Protein AF-A0A382IFV1-F1 (afdb_monomer)

Nearest PDB structures (foldseek):
  6pl5-assembly1_A  TM=8.300E-01  e=3.801E-07  Thermus thermophilus HB8
  6pl6-assembly1_A  TM=8.300E-01  e=4.631E-07  Thermus thermophilus HB8
  6bas-assembly1_A  TM=8.667E-01  e=4.428E-04  Thermus thermophilus HB8
  6bar-assembly1_A  TM=6.506E-01  e=3.459E-04  Thermus thermophilus HB8

Foldseek 3Di:
DVVVVPDDVVVLLVCLVVQLVVLLVVLVVCVVPVPVPDQAQQWDQDPNDTDRSLVSNLVSLLSNLVSLLVPDDLVCLQPPVSVVVLCCSQVSSLVSCVSNVHPPSSVVSNVSSVVSSVVSPHDPVVVVVVVCVVVVCVVVCLVVHDPVVNVLVVCVVPVVVPCPPNVQQVVLVVVQVVVQPPPGCDDPSRPCVVVCSHVDD

Organism: NCBI:txid408172

pLDDT: mean 81.96, std 11.6, range [41.59, 95.56]

Solvent-accessible surface area (backbone atoms only — not comparable to full-atom values): 11462 Å² total; per-residue (Å²): 109,72,73,63,73,73,53,58,66,69,57,53,63,70,43,16,57,63,49,33,53,51,32,50,52,49,47,54,45,39,67,70,65,27,63,84,46,88,84,62,44,69,53,50,75,54,96,88,43,75,43,48,42,76,62,54,35,53,56,23,40,52,44,33,49,51,52,52,57,69,74,44,58,75,91,48,53,71,38,73,76,60,41,51,60,58,46,48,64,30,50,54,59,25,52,56,32,47,74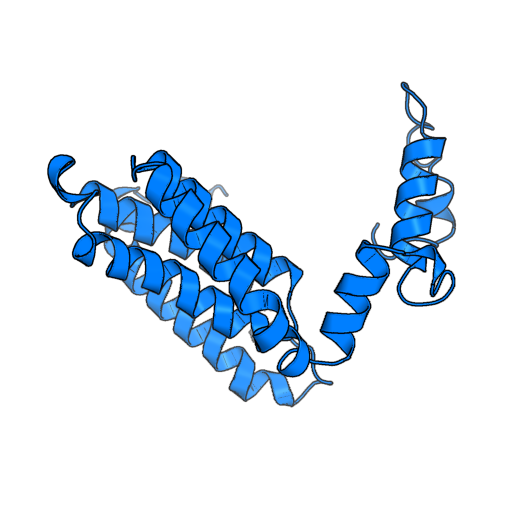,58,74,29,60,69,62,18,51,50,42,42,51,53,40,53,51,52,46,49,75,73,60,42,60,67,67,59,56,54,53,50,49,52,54,52,58,71,43,40,76,68,48,59,79,73,50,53,72,70,58,51,49,51,53,48,27,68,78,42,28,79,83,34,54,86,60,82,8,26,52,57,51,43,52,51,49,44,61,66,68,21,65,94,84,48,63,55,91,89,53,46,69,41,62,72,69,62,60,41,97,69,131

InterPro domains:
  IPR001182 Probable peptidoglycan glycosyltransferase FtsW/RodA [PF01098] (1-200)
  IPR001182 Probable peptidoglycan glycosyltransferase FtsW/RodA [PTHR30474] (1-201)

Sequence (201 aa):
MIIIALIDIKFIFKYSYPLFFLCLILLFSVEIIGTFGKGAERWIRIFGISVQPSEIIKVAIILALAKYFHNLRFDFIGKIYNILIPAFFILVPFVLVLLQPDLGTAISIFLLGVMILFIAGIRIWKFVVGAIISFGSFPFFWNLIQPYQQKRVLSFLNPELDPLGQGYQLIQSKIALGSGGVMGKGFLEGTQSYLEYLPEK

Radius of gyration: 20.45 Å; Cα contacts (8 Å, |Δi|>4): 161; chains: 1; bounding box: 50×45×54 Å

Secondary structure (DSSP, 8-state):
-HHHHTS-HHHHHHHHHHHHHHHHHHHHHHHHHGGGSTTT---EEETTEEE-HHHHHHHHHHHHHHHHHHHS-HHHHTSHHHHHHHHHHHHHHHHHHHHTT-HHHHHHHHHHHHHHHHHTT--HHHHHHHHHHHHHTHHHHHTTS-HHHHHHHHHHH-GGGSTTTTTHHHHHHHHHHHHTTTT-S-TT--HHHHTTSSS--

Mean predicted aligned error: 9.28 Å

Structure (mmCIF, N/CA/C/O backbone):
data_AF-A0A382IFV1-F1
#
_entry.id   AF-A0A382IFV1-F1
#
loop_
_atom_site.group_PDB
_atom_site.id
_atom_site.type_symbol
_atom_site.label_atom_id
_atom_site.label_alt_id
_atom_site.label_comp_id
_atom_site.label_asym_id
_atom_site.label_entity_id
_atom_site.label_seq_id
_atom_site.pdbx_PDB_ins_code
_atom_site.Cartn_x
_atom_site.Cartn_y
_atom_site.Cartn_z
_atom_site.occupancy
_atom_site.B_iso_or_equiv
_atom_site.auth_seq_id
_atom_site.auth_comp_id
_atom_site.auth_asym_id
_atom_site.auth_atom_id
_atom_site.pdbx_PDB_model_num
ATOM 1 N N . MET A 1 1 ? -17.019 9.962 -12.029 1.00 73.44 1 MET A N 1
ATOM 2 C CA . MET A 1 1 ? -17.029 10.782 -10.794 1.00 73.44 1 MET A CA 1
ATOM 3 C C . MET A 1 1 ? -18.425 11.259 -10.398 1.00 73.44 1 MET A C 1
ATOM 5 O O . MET A 1 1 ? -18.763 11.083 -9.239 1.00 73.44 1 MET A O 1
ATOM 9 N N . ILE A 1 2 ? -19.260 11.763 -11.321 1.00 85.19 2 ILE A N 1
ATOM 10 C CA . ILE A 1 2 ? -20.633 12.228 -11.007 1.00 85.19 2 ILE A CA 1
ATOM 11 C C . ILE A 1 2 ? -21.479 11.139 -10.326 1.00 85.19 2 ILE A C 1
ATOM 13 O O . ILE A 1 2 ? -22.088 11.397 -9.299 1.00 85.19 2 ILE A O 1
ATOM 17 N N . ILE A 1 3 ? -21.438 9.897 -10.825 1.00 84.50 3 ILE A N 1
ATOM 18 C CA . ILE A 1 3 ? -22.181 8.770 -10.227 1.00 84.50 3 ILE A CA 1
ATOM 19 C C . ILE A 1 3 ? -21.761 8.518 -8.772 1.00 84.50 3 ILE A C 1
ATOM 21 O O . ILE A 1 3 ? -22.615 8.310 -7.924 1.00 84.50 3 ILE A O 1
ATOM 25 N N . ILE A 1 4 ? -20.460 8.583 -8.464 1.00 83.12 4 ILE A N 1
ATOM 26 C CA . ILE A 1 4 ? -19.947 8.372 -7.099 1.00 83.12 4 ILE A CA 1
ATOM 27 C C . ILE A 1 4 ? -20.390 9.511 -6.174 1.00 83.12 4 ILE A C 1
ATOM 29 O O . ILE A 1 4 ? -20.734 9.256 -5.026 1.00 83.12 4 ILE A O 1
ATOM 33 N N . ALA A 1 5 ? -20.434 10.747 -6.679 1.00 83.12 5 ALA A N 1
ATOM 34 C CA . ALA A 1 5 ? -20.889 11.907 -5.914 1.00 83.12 5 ALA A CA 1
ATOM 35 C C . ALA A 1 5 ? -22.378 11.836 -5.526 1.00 83.12 5 ALA A C 1
ATOM 37 O O . ALA A 1 5 ? -22.789 12.488 -4.573 1.00 83.12 5 ALA A O 1
ATOM 38 N N . LEU A 1 6 ? -23.176 11.036 -6.241 1.00 89.31 6 LEU A N 1
ATOM 39 C CA . LEU A 1 6 ? -24.594 10.811 -5.945 1.00 89.31 6 LEU A CA 1
ATOM 40 C C . LEU A 1 6 ? -24.827 9.698 -4.908 1.00 89.31 6 LEU A C 1
ATOM 42 O O . LEU A 1 6 ? -25.961 9.496 -4.477 1.00 89.31 6 LEU A O 1
ATOM 46 N N . ILE A 1 7 ? -23.786 8.957 -4.510 1.00 88.38 7 ILE A N 1
ATOM 47 C CA . ILE A 1 7 ? -23.896 7.866 -3.536 1.00 88.38 7 ILE A CA 1
ATOM 48 C C . ILE A 1 7 ? -23.748 8.430 -2.120 1.00 88.38 7 ILE A C 1
ATOM 50 O O . ILE A 1 7 ? -22.772 9.109 -1.807 1.00 88.38 7 ILE A O 1
ATOM 54 N N . ASP A 1 8 ? -24.685 8.087 -1.234 1.00 90.62 8 ASP A N 1
ATOM 55 C CA . ASP A 1 8 ? -24.604 8.451 0.183 1.00 90.62 8 ASP A CA 1
ATOM 56 C C . ASP A 1 8 ? -23.365 7.814 0.842 1.00 90.62 8 ASP A C 1
ATOM 58 O O . ASP A 1 8 ? -23.132 6.601 0.768 1.00 90.62 8 ASP A O 1
ATOM 62 N N . ILE A 1 9 ? -22.586 8.624 1.558 1.00 87.88 9 ILE A N 1
ATOM 63 C CA . ILE A 1 9 ? -21.400 8.177 2.289 1.00 87.88 9 ILE A CA 1
ATOM 64 C C . ILE A 1 9 ? -21.713 7.103 3.338 1.00 87.88 9 ILE A C 1
ATOM 66 O O . ILE A 1 9 ? -20.881 6.231 3.592 1.00 87.88 9 ILE A O 1
ATOM 70 N N . LYS A 1 10 ? -22.926 7.090 3.908 1.00 89.19 10 LYS A N 1
ATOM 71 C CA . LYS A 1 10 ? -23.379 6.033 4.827 1.00 89.19 10 LYS A CA 1
ATOM 72 C C . LYS A 1 10 ? -23.466 4.682 4.126 1.00 89.19 10 LYS A C 1
ATOM 74 O O . LYS A 1 10 ? -23.151 3.656 4.731 1.00 89.19 10 LYS A O 1
ATOM 79 N N . PHE A 1 11 ? -23.866 4.674 2.854 1.00 90.75 11 PHE A N 1
ATOM 80 C CA . PHE A 1 11 ? -23.883 3.465 2.039 1.00 90.75 11 PHE A CA 1
ATOM 81 C C . PHE A 1 11 ? -22.453 2.973 1.808 1.00 90.75 11 PHE A C 1
ATOM 83 O O . PHE A 1 11 ? -22.153 1.816 2.100 1.00 90.75 11 PHE A O 1
ATOM 90 N N . ILE A 1 12 ? -21.545 3.867 1.401 1.00 89.25 12 ILE A N 1
ATOM 91 C CA . ILE A 1 12 ? -20.120 3.546 1.215 1.00 89.25 12 ILE A CA 1
ATOM 92 C C . ILE A 1 12 ? -19.537 2.948 2.503 1.00 89.25 12 ILE A C 1
ATOM 94 O O . ILE A 1 12 ? -18.957 1.865 2.477 1.00 89.25 12 ILE A O 1
ATOM 98 N N . PHE A 1 13 ? -19.783 3.589 3.648 1.00 91.00 13 PHE A N 1
ATOM 99 C CA . PHE A 1 13 ? -19.326 3.119 4.954 1.00 91.00 13 PHE A CA 1
ATOM 100 C C . PHE A 1 13 ? -19.928 1.761 5.346 1.00 91.00 13 PHE A C 1
ATOM 102 O O . PHE A 1 13 ? -19.252 0.898 5.914 1.00 91.00 13 PHE A O 1
ATOM 109 N N . LYS A 1 14 ? -21.206 1.508 5.042 1.00 91.88 14 LYS A N 1
ATOM 110 C CA . LYS A 1 14 ? -21.846 0.212 5.314 1.00 91.88 14 LYS A CA 1
ATOM 111 C C . LYS A 1 14 ? -21.157 -0.913 4.536 1.00 91.88 14 LYS A C 1
ATOM 113 O O . LYS A 1 14 ? -20.837 -1.939 5.142 1.00 91.88 14 LYS A O 1
ATOM 118 N N . TYR A 1 15 ? -20.858 -0.688 3.258 1.00 93.44 15 TYR A N 1
ATOM 119 C CA . TYR A 1 15 ? -20.305 -1.698 2.353 1.00 93.44 15 TYR A CA 1
ATOM 120 C C . TYR A 1 15 ? -18.770 -1.746 2.277 1.00 93.44 15 TYR A C 1
ATOM 122 O O . TYR A 1 15 ? -18.252 -2.574 1.532 1.00 93.44 15 TYR A O 1
ATOM 130 N N . SER A 1 16 ? -18.027 -0.976 3.086 1.00 92.81 16 SER A N 1
ATOM 131 C CA . SER A 1 16 ? -16.550 -0.991 3.068 1.00 92.81 16 SER A CA 1
ATOM 132 C C . SER A 1 16 ? -15.930 -2.391 3.207 1.00 92.81 16 SER A C 1
ATOM 134 O O . SER A 1 16 ? -15.044 -2.744 2.435 1.00 92.81 16 SER A O 1
ATOM 136 N N . TYR A 1 17 ? -16.387 -3.211 4.167 1.00 94.50 17 TYR A N 1
ATOM 137 C CA . TYR A 1 17 ? -15.837 -4.564 4.358 1.00 94.50 17 TYR A CA 1
ATOM 138 C C . TYR A 1 17 ? -16.261 -5.543 3.253 1.00 94.50 17 TYR A C 1
ATOM 140 O O . TYR A 1 17 ? -15.375 -6.196 2.705 1.00 94.50 17 TYR A O 1
ATOM 148 N N . PRO A 1 18 ? -17.553 -5.639 2.865 1.00 95.12 18 PRO A N 1
ATOM 149 C CA . PRO A 1 18 ? -17.945 -6.433 1.700 1.00 95.12 18 PRO A CA 1
ATOM 150 C C . PRO A 1 18 ? -17.164 -6.076 0.433 1.00 95.12 18 PRO A C 1
ATOM 152 O O . PRO A 1 18 ? -16.704 -6.973 -0.266 1.00 95.12 18 PRO A O 1
ATOM 155 N N . LEU A 1 19 ? -16.959 -4.781 0.168 1.00 94.00 19 LEU A N 1
ATOM 156 C CA . LEU A 1 19 ? -16.178 -4.313 -0.975 1.00 94.00 19 LEU A CA 1
ATOM 157 C C . LEU A 1 19 ? -14.728 -4.801 -0.901 1.00 94.00 19 LEU A C 1
ATOM 159 O O . LEU A 1 19 ? -14.198 -5.285 -1.896 1.00 94.00 19 LEU A O 1
ATOM 163 N N . PHE A 1 20 ? -14.098 -4.714 0.272 1.00 95.56 20 PHE A N 1
ATOM 164 C CA . PHE A 1 20 ? -12.742 -5.215 0.485 1.00 95.56 20 PHE A CA 1
ATOM 165 C C . PHE A 1 20 ? -12.627 -6.721 0.218 1.00 95.56 20 PHE A C 1
ATOM 167 O O . PHE A 1 20 ? -11.760 -7.135 -0.549 1.00 95.56 20 PHE A O 1
ATOM 174 N N . PHE A 1 21 ? -13.522 -7.539 0.781 1.00 95.44 21 PHE A N 1
ATOM 175 C CA . PHE A 1 21 ? -13.500 -8.987 0.552 1.00 95.44 21 PHE A CA 1
ATOM 176 C C . PHE A 1 21 ? -13.811 -9.354 -0.902 1.00 95.44 21 PHE A C 1
ATOM 178 O O . PHE A 1 21 ? -13.165 -10.242 -1.450 1.00 95.44 21 PHE A O 1
ATOM 185 N N . LEU A 1 22 ? -14.727 -8.638 -1.558 1.00 94.00 22 LEU A N 1
ATOM 186 C CA . LEU A 1 22 ? -14.977 -8.801 -2.990 1.00 94.00 22 LEU A CA 1
ATOM 187 C C . LEU A 1 22 ? -13.713 -8.508 -3.809 1.00 94.00 22 LEU A C 1
ATOM 189 O O . LEU A 1 22 ? -13.353 -9.289 -4.684 1.00 94.00 22 LEU A O 1
ATOM 193 N N . CYS A 1 23 ? -13.009 -7.415 -3.505 1.00 92.00 23 CYS A N 1
ATOM 194 C CA . CYS A 1 23 ? -11.764 -7.064 -4.187 1.00 92.00 23 CYS A CA 1
ATOM 195 C C . CYS A 1 23 ? -10.655 -8.089 -3.928 1.00 92.00 23 CYS A C 1
ATOM 197 O O . CYS A 1 23 ? -9.906 -8.402 -4.847 1.00 92.00 23 CYS A O 1
ATOM 199 N N . LEU A 1 24 ? -10.567 -8.645 -2.716 1.00 92.81 24 LEU A N 1
ATOM 200 C CA . LEU A 1 24 ? -9.651 -9.747 -2.410 1.00 92.81 24 LEU A CA 1
ATOM 201 C C . LEU A 1 24 ? -9.956 -10.994 -3.244 1.00 92.81 24 LEU A C 1
ATOM 203 O O . LEU A 1 24 ? -9.038 -11.588 -3.801 1.00 92.81 24 LEU A O 1
ATOM 207 N N . ILE A 1 25 ? -11.232 -11.369 -3.365 1.00 91.62 25 ILE A N 1
ATOM 208 C CA . ILE A 1 25 ? -11.656 -12.506 -4.191 1.00 91.62 25 ILE A CA 1
ATOM 209 C C . ILE A 1 25 ? -11.308 -12.254 -5.659 1.00 91.62 25 ILE A C 1
ATOM 211 O O . ILE A 1 25 ? -10.785 -13.147 -6.322 1.00 91.62 25 ILE A O 1
ATOM 215 N N . LEU A 1 26 ? -11.551 -11.043 -6.169 1.00 87.88 26 LEU A N 1
ATOM 216 C CA . LEU A 1 26 ? -11.169 -10.670 -7.532 1.00 87.88 26 LEU A CA 1
ATOM 217 C C . LEU A 1 26 ? -9.657 -10.765 -7.728 1.00 87.88 26 LEU A C 1
ATOM 219 O O . LEU A 1 26 ? -9.217 -11.348 -8.711 1.00 87.88 26 LEU A O 1
ATOM 223 N N . LEU A 1 27 ? -8.871 -10.247 -6.783 1.00 87.75 27 LEU A N 1
ATOM 224 C CA . LEU A 1 27 ? -7.413 -10.298 -6.829 1.00 87.75 27 LEU A CA 1
ATOM 225 C C . LEU A 1 27 ? -6.905 -11.747 -6.860 1.00 87.75 27 LEU A C 1
ATOM 227 O O . LEU A 1 27 ? -6.067 -12.079 -7.690 1.00 87.75 27 LEU A O 1
ATOM 231 N N . PHE A 1 28 ? -7.467 -12.619 -6.025 1.00 87.81 28 PHE A N 1
ATOM 232 C CA . PHE A 1 28 ? -7.159 -14.049 -6.030 1.00 87.81 28 PHE A CA 1
ATOM 233 C C . PHE A 1 28 ? -7.598 -14.737 -7.335 1.00 87.81 28 PHE A C 1
ATOM 235 O O . PHE A 1 28 ? -6.890 -15.577 -7.880 1.00 87.81 28 PHE A O 1
ATOM 242 N N . SER A 1 29 ? -8.739 -14.332 -7.898 1.00 83.00 29 SER A N 1
ATOM 243 C CA . SER A 1 29 ? -9.241 -14.872 -9.168 1.00 83.00 29 SER A CA 1
ATOM 244 C C . SER A 1 29 ? -8.311 -14.557 -10.344 1.00 83.00 29 SER A C 1
ATOM 246 O O . SER A 1 29 ? -8.186 -15.385 -11.244 1.00 83.00 29 SER A O 1
ATOM 248 N N . VAL A 1 30 ? -7.627 -13.403 -10.333 1.00 79.81 30 VAL A N 1
ATOM 249 C CA . VAL A 1 30 ? -6.604 -13.069 -11.347 1.00 79.81 30 VAL A CA 1
ATOM 250 C C . VAL A 1 30 ? -5.467 -14.081 -11.337 1.00 79.81 30 VAL A C 1
ATOM 252 O O . VAL A 1 30 ? -4.992 -14.462 -12.399 1.00 79.81 30 VAL A O 1
ATOM 255 N N . GLU A 1 31 ? -5.049 -14.551 -10.164 1.00 74.31 31 GLU A N 1
ATOM 256 C CA . GLU A 1 31 ? -3.954 -15.518 -10.048 1.00 74.31 31 GLU A CA 1
ATOM 257 C C . GLU A 1 31 ? -4.324 -16.880 -10.652 1.00 74.31 31 GLU A C 1
ATOM 259 O O . GLU A 1 31 ? -3.486 -17.532 -11.265 1.00 74.31 31 GLU A O 1
ATOM 264 N N . ILE A 1 32 ? -5.593 -17.286 -10.549 1.00 73.19 32 ILE A N 1
ATOM 265 C CA . ILE A 1 32 ? -6.071 -18.561 -11.101 1.00 73.19 32 ILE A CA 1
ATOM 266 C C . ILE A 1 32 ? -6.334 -18.444 -12.609 1.00 73.19 32 ILE A C 1
ATOM 268 O O . ILE A 1 32 ? -5.902 -19.294 -13.385 1.00 73.19 32 ILE A O 1
ATOM 272 N N . ILE A 1 33 ? -7.047 -17.396 -13.032 1.00 67.81 33 ILE A N 1
ATOM 273 C CA . ILE A 1 33 ? -7.588 -17.262 -14.396 1.00 67.81 33 ILE A CA 1
ATOM 274 C C . ILE A 1 33 ? -6.601 -16.549 -15.340 1.00 67.81 33 ILE A C 1
ATOM 276 O O . ILE A 1 33 ? -6.553 -16.860 -16.527 1.00 67.81 33 ILE A O 1
ATOM 280 N N . GLY A 1 34 ? -5.776 -15.629 -14.833 1.00 56.56 34 GLY A N 1
ATOM 281 C CA . GLY A 1 34 ? -4.814 -14.839 -15.618 1.00 56.56 34 GLY A CA 1
ATOM 282 C C . GLY A 1 34 ? -3.577 -15.613 -16.092 1.00 56.56 34 GLY A C 1
ATOM 283 O O . GLY A 1 34 ? -2.727 -15.068 -16.795 1.00 56.56 34 GLY A O 1
ATOM 284 N N . THR A 1 35 ? -3.457 -16.897 -15.748 1.00 51.06 35 THR A N 1
ATOM 285 C CA . THR A 1 35 ? -2.339 -17.766 -16.160 1.00 51.06 35 THR A CA 1
ATOM 286 C C . THR A 1 35 ? -2.379 -18.165 -17.639 1.00 51.06 35 THR A C 1
ATOM 288 O O . THR A 1 35 ? -1.366 -18.619 -18.169 1.00 51.06 35 THR A O 1
ATOM 291 N N . PHE A 1 36 ? -3.495 -17.937 -18.343 1.00 47.38 36 PHE A N 1
ATOM 292 C CA . PHE A 1 36 ? -3.624 -18.248 -19.773 1.00 47.38 36 PHE A CA 1
ATOM 293 C C . PHE A 1 36 ? -2.931 -17.230 -20.707 1.00 47.38 36 PHE A C 1
ATOM 295 O O . PHE A 1 36 ? -2.796 -17.499 -21.902 1.00 47.38 36 PHE A O 1
ATOM 302 N N . GLY A 1 37 ? -2.418 -16.108 -20.183 1.00 41.59 37 GLY A N 1
ATOM 303 C CA . GLY A 1 37 ? -1.713 -15.073 -20.948 1.00 41.59 37 GLY A CA 1
ATOM 304 C C . GLY A 1 37 ? -0.340 -14.724 -20.363 1.00 41.59 37 GLY A C 1
ATOM 305 O O . GLY A 1 37 ? -0.228 -13.887 -19.476 1.00 41.59 37 GLY A O 1
ATOM 306 N N . LYS A 1 38 ? 0.728 -15.361 -20.865 1.00 45.56 38 LYS A N 1
ATOM 307 C CA . LYS A 1 38 ? 2.152 -14.954 -20.737 1.00 45.56 38 LYS A CA 1
ATOM 308 C C . LYS A 1 38 ? 2.555 -14.227 -19.427 1.00 45.56 38 LYS A C 1
ATOM 310 O O . LYS A 1 38 ? 3.145 -13.151 -19.470 1.00 45.56 38 LYS A O 1
ATOM 315 N N . GLY A 1 39 ? 2.294 -14.835 -18.267 1.00 48.12 39 GLY A N 1
ATOM 316 C CA . GLY A 1 39 ? 2.994 -14.565 -16.998 1.00 48.12 39 GLY A CA 1
ATOM 317 C C . GLY A 1 39 ? 2.816 -13.187 -16.339 1.00 48.12 39 GLY A C 1
ATOM 318 O O . GLY A 1 39 ? 3.526 -12.906 -15.374 1.00 48.12 39 GLY A O 1
ATOM 319 N N . ALA A 1 40 ? 1.921 -12.321 -16.832 1.00 52.12 40 ALA A N 1
ATOM 320 C CA . ALA A 1 40 ? 1.785 -10.951 -16.318 1.00 52.12 40 ALA A CA 1
ATOM 321 C C . ALA A 1 40 ? 0.406 -10.299 -16.550 1.00 52.12 40 ALA A C 1
ATOM 323 O O . ALA A 1 40 ? 0.302 -9.069 -16.541 1.00 52.12 40 ALA A O 1
ATOM 324 N N . GLU A 1 41 ? -0.668 -11.061 -16.773 1.00 60.38 41 GLU A N 1
ATOM 325 C CA . GLU A 1 41 ? -2.000 -10.457 -16.896 1.00 60.38 41 GLU A CA 1
ATOM 326 C C . GLU A 1 41 ? -2.541 -10.029 -15.524 1.00 60.38 41 GLU A C 1
ATOM 328 O O . GLU A 1 41 ? -3.099 -10.809 -14.763 1.00 60.38 41 GLU A O 1
ATOM 333 N N . ARG A 1 42 ? -2.373 -8.738 -15.213 1.00 69.12 42 ARG A N 1
ATOM 334 C CA . ARG A 1 42 ? -2.915 -8.054 -14.016 1.00 69.12 42 ARG A CA 1
ATOM 335 C C . ARG A 1 42 ? -4.344 -7.537 -14.207 1.00 69.12 42 ARG A C 1
ATOM 337 O O . ARG A 1 42 ? -4.884 -6.835 -13.352 1.00 69.12 42 ARG A O 1
ATOM 344 N N . TRP A 1 43 ? -4.925 -7.825 -15.366 1.00 70.94 43 TRP A N 1
ATOM 345 C CA . TRP A 1 43 ? -6.161 -7.231 -15.848 1.00 70.94 43 TRP A CA 1
ATOM 346 C C . TRP A 1 43 ? -7.195 -8.324 -16.061 1.00 70.94 43 TRP A C 1
ATOM 348 O O . TRP A 1 43 ? -6.940 -9.299 -16.759 1.00 70.94 43 TRP A O 1
ATOM 358 N N . ILE A 1 44 ? -8.386 -8.128 -15.508 1.00 74.19 44 ILE A N 1
ATOM 359 C CA . ILE A 1 44 ? -9.544 -8.959 -15.818 1.00 74.19 44 ILE A CA 1
ATOM 360 C C . ILE A 1 44 ? -10.265 -8.301 -16.988 1.00 74.19 44 ILE A C 1
ATOM 362 O O . ILE A 1 44 ? -10.723 -7.162 -16.873 1.00 74.19 44 ILE A O 1
ATOM 366 N N . ARG A 1 45 ? -10.376 -9.008 -18.115 1.00 73.81 45 ARG A N 1
ATOM 367 C CA . ARG A 1 45 ? -11.208 -8.572 -19.241 1.00 73.81 45 ARG A CA 1
ATOM 368 C C . ARG A 1 45 ? -12.637 -9.051 -19.025 1.00 73.81 45 ARG A C 1
ATOM 370 O O . ARG A 1 45 ? -12.912 -10.243 -19.109 1.00 73.81 45 ARG A O 1
ATOM 377 N N . ILE A 1 46 ? -13.546 -8.119 -18.765 1.00 72.06 46 ILE A N 1
ATOM 378 C CA . ILE A 1 46 ? -14.977 -8.379 -18.595 1.00 72.06 46 ILE A CA 1
ATOM 379 C C . ILE A 1 46 ? -15.714 -7.620 -19.700 1.00 72.0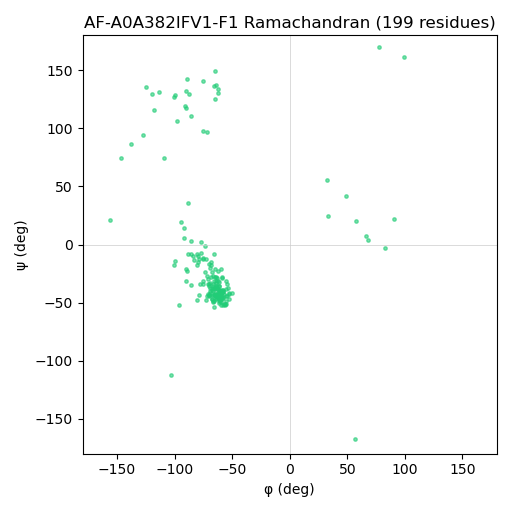6 46 ILE A C 1
ATOM 381 O O . ILE A 1 46 ? -15.655 -6.396 -19.744 1.00 72.06 46 ILE A O 1
ATOM 385 N N . PHE A 1 47 ? -16.380 -8.332 -20.616 1.00 68.50 47 PHE A N 1
ATOM 386 C CA . PHE A 1 47 ? -17.169 -7.736 -21.713 1.00 68.50 47 PHE A CA 1
ATOM 387 C C . PHE A 1 47 ? -16.436 -6.633 -22.513 1.00 68.50 47 PHE A C 1
ATOM 389 O O . PHE A 1 47 ? -17.011 -5.600 -22.839 1.00 68.50 47 PHE A O 1
ATOM 396 N N . GLY A 1 48 ? -15.148 -6.830 -22.814 1.00 75.62 48 GLY A N 1
ATOM 397 C CA . GLY A 1 48 ? -14.332 -5.858 -23.559 1.00 75.62 48 GLY A CA 1
ATOM 398 C C . GLY A 1 48 ? -13.740 -4.719 -22.717 1.00 75.62 48 GLY A C 1
ATOM 399 O O . GLY A 1 48 ? -12.962 -3.928 -23.242 1.00 75.62 48 GLY A O 1
ATOM 400 N N . ILE A 1 49 ? -14.041 -4.661 -21.417 1.00 77.19 49 ILE A N 1
ATOM 401 C CA . ILE A 1 49 ? -13.457 -3.707 -20.469 1.00 77.19 49 ILE A CA 1
ATOM 402 C C . ILE A 1 49 ? -12.360 -4.411 -19.671 1.00 77.19 49 ILE A C 1
ATOM 404 O O . ILE A 1 49 ? -12.593 -5.456 -19.063 1.00 77.19 49 ILE A O 1
ATOM 408 N N . SER A 1 50 ? -11.164 -3.828 -19.648 1.00 78.44 50 SER A N 1
ATOM 409 C CA . SER A 1 50 ? -10.052 -4.300 -18.822 1.00 78.44 50 SER A CA 1
ATOM 410 C C . SER A 1 50 ? -10.099 -3.600 -17.467 1.00 78.44 50 SER A C 1
ATOM 412 O O . SER A 1 50 ? -9.966 -2.380 -17.389 1.00 78.44 50 SER A O 1
ATOM 414 N N . VAL A 1 51 ? -10.270 -4.364 -16.392 1.00 81.81 51 VAL A N 1
ATOM 415 C CA . VAL A 1 51 ? -10.280 -3.855 -15.016 1.00 81.81 51 VAL A CA 1
ATOM 416 C C . VAL A 1 51 ? -9.068 -4.393 -14.276 1.00 81.81 51 VAL A C 1
ATOM 418 O O . VAL A 1 51 ? -8.821 -5.596 -14.299 1.00 81.81 51 VAL A O 1
ATOM 421 N N . GLN A 1 52 ? -8.335 -3.515 -13.594 1.00 85.38 52 GLN A N 1
ATOM 422 C CA . GLN A 1 52 ? -7.206 -3.887 -12.747 1.00 85.38 52 GLN A CA 1
ATOM 423 C C . GLN A 1 52 ? -7.656 -3.971 -11.277 1.00 85.38 52 GLN A C 1
ATOM 425 O O . GLN A 1 52 ? -7.875 -2.934 -10.642 1.00 85.38 52 GLN A O 1
ATOM 430 N N . PRO A 1 53 ? -7.792 -5.177 -10.690 1.00 87.38 53 PRO A N 1
ATOM 431 C CA . PRO A 1 53 ? -8.293 -5.317 -9.320 1.00 87.38 53 PRO A CA 1
ATOM 432 C C . PRO A 1 53 ? -7.373 -4.682 -8.273 1.00 87.38 53 PRO A C 1
ATOM 434 O O . PRO A 1 53 ? -7.848 -4.219 -7.236 1.00 87.38 53 PRO A O 1
ATOM 437 N N . SER A 1 54 ? -6.067 -4.605 -8.555 1.00 87.69 54 SER A N 1
ATOM 438 C CA . SER A 1 54 ? -5.074 -4.018 -7.650 1.00 87.69 54 SER A CA 1
ATOM 439 C C . SER A 1 54 ? -5.187 -2.491 -7.501 1.00 87.69 54 SER A C 1
ATOM 441 O O . SER A 1 54 ? -4.730 -1.933 -6.505 1.00 87.69 54 SER A O 1
ATOM 443 N N . GLU A 1 55 ? -5.886 -1.810 -8.412 1.00 89.31 55 GLU A N 1
ATOM 444 C CA . GLU A 1 55 ? -6.257 -0.401 -8.233 1.00 89.31 55 GLU A CA 1
ATOM 445 C C . GLU A 1 55 ? -7.470 -0.255 -7.306 1.00 89.31 55 GLU A C 1
ATOM 447 O O . GLU A 1 55 ? -7.472 0.563 -6.383 1.00 89.31 55 GLU A O 1
ATOM 452 N N . ILE A 1 56 ? -8.483 -1.106 -7.493 1.00 91.56 56 ILE A N 1
ATOM 453 C CA . ILE A 1 56 ? -9.727 -1.064 -6.713 1.00 91.56 56 ILE A CA 1
ATOM 454 C C . ILE A 1 56 ? -9.463 -1.440 -5.248 1.00 91.56 56 ILE A C 1
ATOM 456 O O . ILE A 1 56 ? -9.998 -0.802 -4.336 1.00 91.56 56 ILE A O 1
ATOM 460 N N . ILE A 1 57 ? -8.589 -2.423 -4.999 1.00 94.31 57 ILE A N 1
ATOM 461 C CA . ILE A 1 57 ? -8.255 -2.849 -3.634 1.00 94.31 57 ILE A CA 1
ATOM 462 C C . ILE A 1 57 ? -7.617 -1.718 -2.814 1.00 94.31 57 ILE A C 1
ATOM 464 O O . ILE A 1 57 ? -7.896 -1.635 -1.624 1.00 94.31 57 ILE A O 1
ATOM 468 N N . LYS A 1 58 ? -6.844 -0.795 -3.414 1.00 93.69 58 LYS A N 1
ATOM 469 C CA . LYS A 1 58 ? -6.283 0.367 -2.691 1.00 93.69 58 LYS A CA 1
ATOM 470 C C . LYS A 1 58 ? -7.389 1.230 -2.086 1.00 93.69 58 LYS A C 1
ATOM 472 O O . LYS A 1 58 ? -7.327 1.586 -0.910 1.00 93.69 58 LYS A O 1
ATOM 477 N N . VAL A 1 59 ? -8.433 1.511 -2.866 1.00 93.56 59 VAL A N 1
ATOM 478 C CA . VAL A 1 59 ? -9.605 2.264 -2.395 1.00 93.56 59 VAL A CA 1
ATOM 479 C C . VAL A 1 59 ? -10.35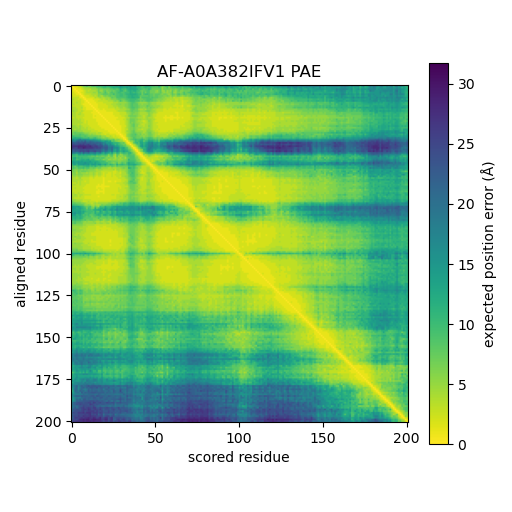1 1.476 -1.318 1.00 93.56 59 VAL A C 1
ATOM 481 O O . VAL A 1 59 ? -10.710 2.031 -0.280 1.00 93.56 59 VAL A O 1
ATOM 484 N N . ALA A 1 60 ? -10.535 0.170 -1.517 1.00 94.75 60 ALA A N 1
ATOM 485 C CA . ALA A 1 60 ? -11.205 -0.679 -0.539 1.00 94.75 60 ALA A CA 1
ATOM 486 C C . ALA A 1 60 ? -10.441 -0.766 0.798 1.00 94.75 60 ALA A C 1
ATOM 488 O O . ALA A 1 60 ? -11.072 -0.741 1.853 1.00 94.75 60 ALA A O 1
ATOM 489 N N . ILE A 1 61 ? -9.102 -0.797 0.771 1.00 95.31 61 ILE A N 1
ATOM 490 C CA . ILE A 1 61 ? -8.238 -0.750 1.961 1.00 95.31 61 ILE A CA 1
ATOM 491 C C . ILE A 1 61 ? -8.454 0.553 2.730 1.00 95.31 61 ILE A C 1
ATOM 493 O O . ILE A 1 61 ? -8.655 0.500 3.943 1.00 95.31 61 ILE A O 1
ATOM 497 N N . ILE A 1 62 ? -8.470 1.706 2.045 1.00 94.94 62 ILE A N 1
ATOM 498 C CA . ILE A 1 62 ? -8.742 3.004 2.687 1.00 94.94 62 ILE A CA 1
ATOM 499 C C . ILE A 1 62 ? -10.078 2.948 3.430 1.00 94.94 62 ILE A C 1
ATOM 501 O O . ILE A 1 62 ? -10.148 3.272 4.614 1.00 94.94 62 ILE A O 1
ATOM 505 N N . LEU A 1 63 ? -11.134 2.498 2.750 1.00 94.38 63 LEU A N 1
ATOM 506 C CA . LEU A 1 63 ? -12.483 2.453 3.310 1.00 94.38 63 LEU A CA 1
ATOM 507 C C . LEU A 1 63 ? -12.608 1.453 4.468 1.00 94.38 63 LEU A C 1
ATOM 509 O O . LEU A 1 63 ? -13.291 1.739 5.455 1.00 94.38 63 LEU A O 1
ATOM 513 N N . ALA A 1 64 ? -11.969 0.286 4.362 1.00 95.44 64 ALA A N 1
ATOM 514 C CA . ALA A 1 64 ? -11.974 -0.738 5.402 1.00 95.44 64 ALA A CA 1
ATOM 515 C C . ALA A 1 64 ? -11.209 -0.275 6.649 1.00 95.44 64 ALA A C 1
ATOM 517 O O . ALA A 1 64 ? -11.733 -0.375 7.759 1.00 95.44 64 ALA A O 1
ATOM 518 N N . LEU A 1 65 ? -10.013 0.292 6.478 1.00 93.81 65 LEU A N 1
ATOM 519 C CA . LEU A 1 65 ? -9.220 0.823 7.586 1.00 93.81 65 LEU A CA 1
ATOM 520 C C . LEU A 1 65 ? -9.903 2.025 8.243 1.00 93.81 65 LEU A C 1
ATOM 522 O O . LEU A 1 65 ? -9.990 2.072 9.469 1.00 93.81 65 LEU A O 1
ATOM 526 N N . ALA A 1 66 ? -10.456 2.953 7.457 1.00 92.19 66 ALA A N 1
ATOM 527 C CA . ALA A 1 66 ? -11.204 4.093 7.985 1.00 92.19 66 ALA A CA 1
ATOM 528 C C . ALA A 1 66 ? -12.395 3.637 8.840 1.00 92.19 66 ALA A C 1
ATOM 530 O O . ALA A 1 66 ? -12.579 4.120 9.956 1.00 92.19 66 ALA A O 1
ATOM 531 N N . LYS A 1 67 ? -13.167 2.653 8.361 1.00 93.44 67 LYS A N 1
ATOM 532 C CA . LYS A 1 67 ? -14.276 2.060 9.120 1.00 93.44 67 LYS A CA 1
ATOM 533 C C . LYS A 1 67 ? -13.813 1.369 10.399 1.00 93.44 67 LYS A C 1
ATOM 535 O O . LYS A 1 67 ? -14.457 1.513 11.437 1.00 93.44 67 LYS A O 1
ATOM 540 N N . TYR A 1 68 ? -12.713 0.628 10.327 1.00 93.06 68 TYR A N 1
ATOM 541 C CA . TYR A 1 68 ? -12.155 -0.069 11.478 1.00 93.06 68 TYR A CA 1
ATOM 542 C C . TYR A 1 68 ? -11.744 0.910 12.583 1.00 93.06 68 TYR A C 1
ATOM 544 O O . TYR A 1 68 ? -12.172 0.756 13.726 1.00 93.06 68 TYR A O 1
ATOM 552 N N . PHE A 1 69 ? -10.981 1.950 12.238 1.00 91.12 69 PHE A N 1
ATOM 553 C CA . PHE A 1 69 ? -10.537 2.952 13.206 1.00 91.12 69 PHE A CA 1
ATOM 554 C C . PHE A 1 69 ? -11.665 3.867 13.688 1.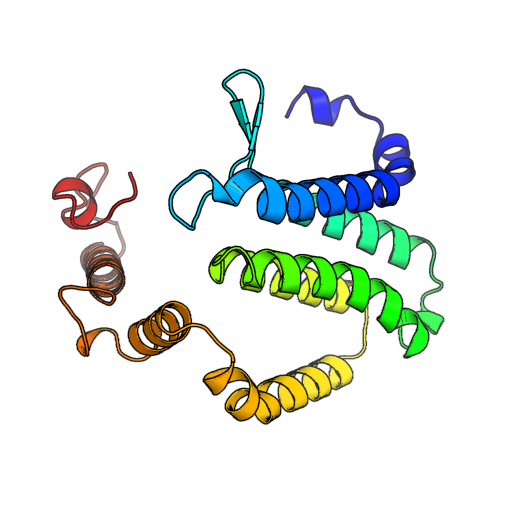00 91.12 69 PHE A C 1
ATOM 556 O O . PHE A 1 69 ? -11.637 4.272 14.843 1.00 91.12 69 PHE A O 1
ATOM 563 N N . HIS A 1 70 ? -12.686 4.135 12.868 1.00 89.81 70 HIS A N 1
ATOM 564 C CA . HIS A 1 70 ? -13.867 4.892 13.298 1.00 89.81 70 HIS A CA 1
ATOM 565 C C . HIS A 1 70 ? -14.631 4.198 14.436 1.00 89.81 70 HIS A C 1
ATOM 567 O O . HIS A 1 70 ? -15.104 4.854 15.359 1.00 89.81 70 HIS A O 1
ATOM 573 N N . ASN A 1 71 ? -14.741 2.868 14.385 1.00 85.94 71 ASN A N 1
ATOM 574 C CA . ASN A 1 71 ? -15.463 2.093 15.396 1.00 85.94 71 ASN A CA 1
ATOM 575 C C . ASN A 1 71 ? -14.621 1.795 16.647 1.00 85.94 71 ASN A C 1
ATOM 577 O O . ASN A 1 71 ? -15.158 1.336 17.658 1.00 85.94 71 ASN A O 1
ATOM 581 N N . LEU A 1 72 ? -13.303 2.003 16.587 1.00 86.38 72 LEU A N 1
ATOM 582 C CA . LEU A 1 72 ? -12.401 1.713 17.690 1.00 86.38 72 LEU A CA 1
ATOM 583 C C . LEU A 1 72 ? -12.253 2.945 18.586 1.00 86.38 72 LEU A C 1
ATOM 585 O O . LEU A 1 72 ? -11.971 4.048 18.128 1.00 86.38 72 LEU A O 1
ATOM 589 N N . ARG A 1 73 ? -12.378 2.757 19.901 1.00 80.19 73 ARG A N 1
ATOM 590 C CA . ARG A 1 73 ? -12.052 3.821 20.860 1.00 80.19 73 ARG A CA 1
ATOM 591 C C . ARG A 1 73 ? -10.556 4.149 20.779 1.00 80.19 73 ARG A C 1
ATOM 593 O O . ARG A 1 73 ? -9.730 3.233 20.764 1.00 80.19 73 ARG A O 1
ATOM 600 N N . PHE A 1 74 ? -10.216 5.438 20.799 1.00 75.00 74 PHE A N 1
ATOM 601 C CA . PHE A 1 74 ? -8.838 5.932 20.662 1.00 75.00 74 PHE A CA 1
ATOM 602 C C . PHE A 1 74 ? -7.836 5.251 21.610 1.00 75.00 74 PHE A C 1
ATOM 604 O O . PHE A 1 74 ? -6.761 4.837 21.175 1.00 75.00 74 PHE A O 1
ATOM 611 N N . ASP A 1 75 ? -8.220 5.018 22.868 1.00 76.75 75 ASP A N 1
ATOM 612 C CA . ASP A 1 75 ? -7.366 4.387 23.894 1.00 76.75 75 ASP A CA 1
ATOM 613 C C . ASP A 1 75 ? -6.901 2.968 23.524 1.00 76.75 75 ASP A C 1
ATOM 615 O O . ASP A 1 75 ? -5.915 2.443 24.050 1.00 76.75 75 ASP A O 1
ATOM 619 N N . PHE A 1 76 ? -7.621 2.320 22.610 1.00 80.56 76 PHE A N 1
ATOM 620 C CA . PHE A 1 76 ? -7.397 0.940 22.216 1.00 80.56 76 PHE A CA 1
ATOM 621 C C . PHE A 1 76 ? -6.609 0.815 20.905 1.00 80.56 76 PHE A C 1
ATOM 623 O O . PHE A 1 76 ? -6.069 -0.263 20.650 1.00 80.56 76 PHE A O 1
ATOM 630 N N . ILE A 1 77 ? -6.453 1.888 20.117 1.00 79.81 77 ILE A N 1
ATOM 631 C CA . ILE A 1 77 ? -5.710 1.886 18.838 1.00 79.81 77 ILE A CA 1
ATOM 632 C C . ILE A 1 77 ? -4.273 1.382 19.033 1.00 79.81 77 ILE A C 1
ATOM 634 O O . ILE A 1 77 ? -3.736 0.614 18.236 1.00 79.81 77 ILE A O 1
ATOM 638 N N . GLY A 1 78 ? -3.653 1.756 20.152 1.00 75.12 78 GLY A N 1
ATOM 639 C CA . GLY A 1 78 ? -2.280 1.394 20.483 1.00 75.12 78 GLY A CA 1
ATOM 640 C C . GLY A 1 78 ? -2.074 -0.036 20.988 1.00 75.12 78 GLY A C 1
ATOM 641 O O . GLY A 1 78 ? -0.939 -0.372 21.327 1.00 75.12 78 GLY A O 1
ATOM 642 N N . LYS A 1 79 ? -3.092 -0.898 21.072 1.00 83.75 79 LYS A N 1
ATOM 643 C CA . LYS A 1 79 ? -2.929 -2.270 21.590 1.00 83.75 79 LYS A CA 1
ATOM 644 C C . LYS A 1 79 ? -2.572 -3.250 20.472 1.00 83.75 79 LYS A C 1
ATOM 646 O O . LYS A 1 79 ? -3.051 -3.113 19.354 1.00 83.75 79 LYS A O 1
ATOM 651 N N . ILE A 1 80 ? -1.705 -4.228 20.756 1.00 79.75 80 ILE A N 1
ATOM 652 C CA . ILE A 1 80 ? -1.143 -5.114 19.717 1.00 79.75 80 ILE A CA 1
ATOM 653 C C . ILE A 1 80 ? -2.226 -5.914 18.981 1.00 79.75 80 ILE A C 1
ATOM 655 O O . ILE A 1 80 ? -2.198 -5.994 17.758 1.00 79.75 80 ILE A O 1
ATOM 659 N N . TYR A 1 81 ? -3.238 -6.396 19.705 1.00 83.56 81 TYR A N 1
ATOM 660 C CA . TYR A 1 81 ? -4.349 -7.148 19.122 1.00 83.56 81 TYR A CA 1
ATOM 661 C C . TYR A 1 81 ? -5.188 -6.309 18.149 1.00 83.56 81 TYR A C 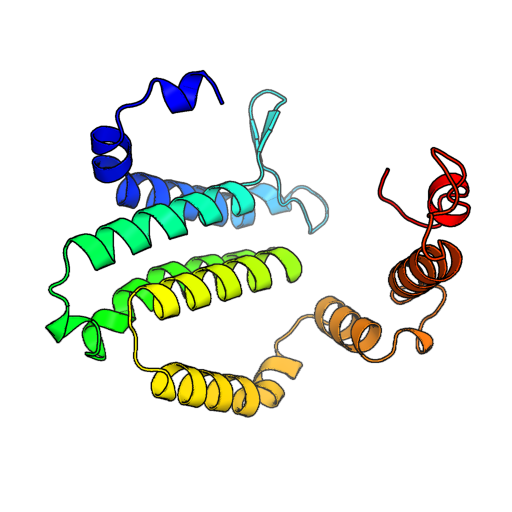1
ATOM 663 O O . TYR A 1 81 ? -5.663 -6.827 17.146 1.00 83.56 81 TYR A O 1
ATOM 671 N N . ASN A 1 82 ? -5.295 -4.997 18.381 1.00 86.88 82 ASN A N 1
ATOM 672 C CA . ASN A 1 82 ? -6.020 -4.088 17.495 1.00 86.88 82 ASN A CA 1
ATOM 673 C C . ASN A 1 82 ? -5.214 -3.659 16.265 1.00 86.88 82 ASN A C 1
ATOM 675 O O . ASN A 1 82 ? -5.778 -3.027 15.377 1.00 86.88 82 ASN A O 1
ATOM 679 N N . ILE A 1 83 ? -3.924 -3.999 16.201 1.00 86.88 83 ILE A N 1
ATOM 680 C CA . ILE A 1 83 ? -3.083 -3.798 15.014 1.00 86.88 83 ILE A CA 1
ATOM 681 C C . ILE A 1 83 ? -3.150 -5.012 14.085 1.00 86.88 83 ILE A C 1
ATOM 683 O O . ILE A 1 83 ? -2.945 -4.855 12.886 1.00 86.88 83 ILE A O 1
ATOM 687 N N . LEU A 1 84 ? -3.506 -6.197 14.594 1.00 89.75 84 LEU A N 1
ATOM 688 C CA . LEU A 1 84 ? -3.592 -7.417 13.784 1.00 89.75 84 LEU A CA 1
ATOM 689 C C . LEU A 1 84 ? -4.622 -7.301 12.655 1.00 89.75 84 LEU A C 1
ATOM 691 O O . LEU A 1 84 ? -4.338 -7.703 11.532 1.00 89.75 84 LEU A O 1
ATOM 695 N N . ILE A 1 85 ? -5.790 -6.709 12.924 1.00 91.88 85 ILE A N 1
ATOM 696 C CA . ILE A 1 85 ? -6.843 -6.539 11.910 1.00 91.88 85 ILE A CA 1
ATOM 697 C C . ILE A 1 85 ? -6.404 -5.556 10.802 1.00 91.88 85 ILE A C 1
ATOM 699 O O . ILE A 1 85 ? -6.469 -5.919 9.628 1.00 91.88 85 ILE A O 1
ATOM 703 N N . PRO A 1 86 ? -5.881 -4.352 11.113 1.00 92.44 86 PRO A N 1
ATOM 704 C CA . PRO A 1 86 ? -5.284 -3.485 10.103 1.00 92.44 86 PRO A CA 1
ATOM 705 C C . PRO A 1 86 ? -4.113 -4.121 9.352 1.00 92.44 86 PRO A C 1
ATOM 707 O O . PRO A 1 86 ? -4.016 -3.972 8.137 1.00 92.44 86 PRO A O 1
ATOM 710 N N . ALA A 1 87 ? -3.244 -4.856 10.052 1.00 92.06 87 ALA A N 1
ATOM 711 C CA . ALA A 1 87 ? -2.136 -5.569 9.429 1.00 92.06 87 ALA A CA 1
ATOM 712 C C . ALA A 1 87 ? -2.646 -6.613 8.428 1.00 92.06 87 ALA A C 1
ATOM 714 O O . ALA A 1 87 ? -2.102 -6.703 7.337 1.00 92.06 87 ALA A O 1
ATOM 715 N N . PHE A 1 88 ? -3.728 -7.332 8.737 1.00 94.38 88 PHE A N 1
ATOM 716 C CA . PHE A 1 88 ? -4.384 -8.245 7.800 1.00 94.38 88 PHE A CA 1
ATOM 717 C C . PHE A 1 88 ? -4.893 -7.520 6.545 1.00 94.38 88 PHE A C 1
ATOM 719 O O . PHE A 1 88 ? -4.604 -7.955 5.430 1.00 94.38 88 PHE A O 1
ATOM 726 N N . PHE A 1 89 ? -5.582 -6.384 6.707 1.00 94.44 89 PHE A N 1
ATOM 727 C CA . PHE A 1 89 ? -6.088 -5.602 5.571 1.00 94.44 89 PHE A CA 1
ATOM 728 C C . PHE A 1 89 ? -4.986 -5.066 4.649 1.00 94.44 89 PHE A C 1
ATOM 730 O O . PHE A 1 89 ? -5.263 -4.793 3.486 1.00 94.44 89 PHE A O 1
ATOM 737 N N . ILE A 1 90 ? -3.753 -4.933 5.139 1.00 94.81 90 ILE A N 1
ATOM 738 C CA . ILE A 1 90 ? -2.611 -4.441 4.360 1.00 94.81 90 ILE A CA 1
ATOM 739 C C . ILE A 1 90 ? -1.784 -5.604 3.799 1.00 94.81 90 ILE A C 1
ATOM 741 O O . ILE A 1 90 ? -1.519 -5.656 2.599 1.00 94.81 90 ILE A O 1
ATOM 745 N N . LEU A 1 91 ? -1.377 -6.544 4.657 1.00 94.06 91 LEU A N 1
ATOM 746 C CA . LEU A 1 91 ? -0.436 -7.610 4.318 1.00 94.06 91 LEU A CA 1
ATOM 747 C C . LEU A 1 91 ? -1.035 -8.638 3.357 1.00 94.06 91 LEU A C 1
ATOM 749 O O . LEU A 1 91 ? -0.318 -9.115 2.483 1.00 94.06 91 LEU A O 1
ATOM 753 N N . VAL A 1 92 ? -2.328 -8.962 3.468 1.00 94.69 92 VAL A N 1
ATOM 754 C CA . VAL A 1 92 ? -2.946 -9.953 2.571 1.00 94.69 92 VAL A CA 1
ATOM 755 C C . VAL A 1 92 ? -2.984 -9.451 1.121 1.00 94.69 92 VAL A C 1
ATOM 757 O O . VAL A 1 92 ? -2.422 -10.132 0.262 1.00 94.69 92 VAL A O 1
ATOM 760 N N . PRO A 1 93 ? -3.535 -8.258 0.811 1.00 92.94 93 PRO A N 1
ATOM 761 C CA . PRO A 1 93 ? -3.422 -7.695 -0.533 1.00 92.94 93 PRO A CA 1
ATOM 762 C C . PRO A 1 93 ? -1.975 -7.507 -0.993 1.00 92.94 93 PRO A C 1
ATOM 764 O O . PRO A 1 93 ? -1.671 -7.780 -2.148 1.00 92.94 93 PRO A O 1
ATOM 767 N N . PHE A 1 94 ? -1.079 -7.063 -0.105 1.00 92.94 94 PHE A N 1
ATOM 768 C CA . PHE A 1 94 ? 0.336 -6.874 -0.428 1.00 92.94 94 PHE A CA 1
ATOM 769 C C . PHE A 1 94 ? 0.988 -8.161 -0.945 1.00 92.94 94 PHE A C 1
ATOM 771 O O . PHE A 1 94 ? 1.592 -8.150 -2.016 1.00 92.94 94 PHE A O 1
ATOM 778 N N . VAL A 1 95 ? 0.830 -9.271 -0.219 1.00 90.12 95 VAL A N 1
ATOM 779 C CA . VAL A 1 95 ? 1.401 -10.568 -0.607 1.00 90.12 95 VAL A CA 1
ATOM 780 C C . VAL A 1 95 ? 0.775 -11.076 -1.905 1.00 90.12 95 VAL A C 1
ATOM 782 O O . VAL A 1 95 ? 1.507 -11.490 -2.798 1.00 90.12 95 VAL 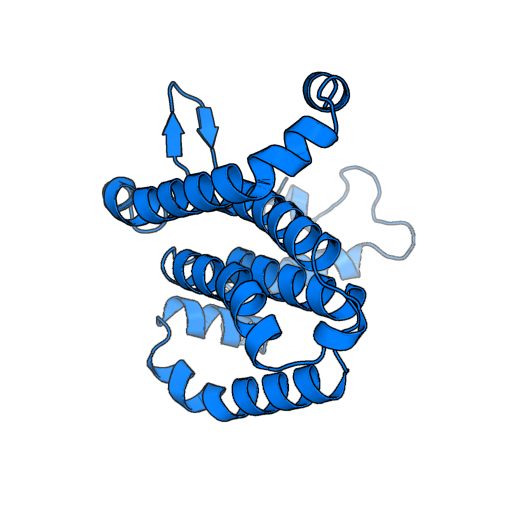A O 1
ATOM 785 N N . LEU A 1 96 ? -0.549 -10.978 -2.059 1.00 88.75 96 LEU A N 1
ATOM 786 C CA . LEU A 1 96 ? -1.227 -11.388 -3.295 1.00 88.75 96 LEU A CA 1
ATOM 787 C C . LEU A 1 96 ? -0.731 -10.601 -4.518 1.00 88.75 96 LEU A C 1
ATOM 789 O O . LEU A 1 96 ? -0.485 -11.180 -5.570 1.00 88.75 96 LEU A O 1
ATOM 793 N N . VAL A 1 97 ? -0.520 -9.288 -4.392 1.00 88.25 97 VAL A N 1
ATOM 794 C CA . VAL A 1 97 ? 0.014 -8.470 -5.495 1.00 88.25 97 VAL A CA 1
ATOM 795 C C . VAL A 1 97 ? 1.493 -8.772 -5.770 1.00 88.25 97 VAL A C 1
ATOM 797 O O . VAL A 1 97 ? 1.917 -8.762 -6.929 1.00 88.25 97 VAL A O 1
ATOM 800 N N . LEU A 1 98 ? 2.285 -9.096 -4.742 1.00 84.25 98 LEU A N 1
ATOM 801 C CA . LEU A 1 98 ? 3.665 -9.558 -4.936 1.00 84.25 98 LEU A CA 1
ATOM 802 C C . LEU A 1 98 ? 3.738 -10.864 -5.738 1.00 84.25 98 LEU A C 1
ATOM 804 O O . LEU A 1 98 ? 4.659 -11.014 -6.544 1.00 84.25 98 LEU A O 1
ATOM 808 N N . LEU A 1 99 ? 2.772 -11.770 -5.546 1.00 81.75 99 LEU A N 1
ATOM 809 C CA . LEU A 1 99 ? 2.644 -13.008 -6.323 1.00 81.75 99 LEU A CA 1
ATOM 810 C C . LEU A 1 99 ? 2.234 -12.759 -7.785 1.00 81.75 99 LEU A C 1
ATOM 812 O O . LEU A 1 99 ? 2.504 -13.613 -8.622 1.00 81.75 99 LEU A O 1
ATOM 816 N N . GLN A 1 100 ? 1.643 -11.598 -8.108 1.00 78.06 100 GLN A N 1
ATOM 817 C CA . GLN A 1 100 ? 1.217 -11.169 -9.459 1.00 78.06 100 GLN A CA 1
ATOM 818 C C . GLN A 1 100 ? 2.311 -10.430 -10.255 1.00 78.06 100 GLN A C 1
ATOM 820 O O . GLN A 1 100 ? 2.067 -9.516 -11.053 1.00 78.06 100 GLN A O 1
ATOM 825 N N . PRO A 1 101 ? 3.556 -10.854 -10.084 1.00 75.12 101 PRO A N 1
ATOM 826 C CA . PRO A 1 101 ? 4.741 -10.084 -10.394 1.00 75.12 101 PRO A CA 1
ATOM 827 C C . PRO A 1 101 ? 4.759 -8.553 -10.232 1.00 75.12 101 PRO A C 1
ATOM 829 O O . PRO A 1 101 ? 5.559 -7.905 -10.916 1.00 75.12 101 PRO A O 1
ATOM 832 N N . ASP A 1 102 ? 3.929 -7.932 -9.383 1.00 80.62 102 ASP A N 1
ATOM 833 C CA . ASP A 1 102 ? 3.741 -6.473 -9.369 1.00 80.62 102 ASP A CA 1
ATOM 834 C C . ASP A 1 102 ? 4.337 -5.753 -8.161 1.00 80.62 102 ASP A C 1
ATOM 836 O O . ASP A 1 102 ? 3.641 -5.261 -7.272 1.00 80.62 102 ASP A O 1
ATOM 840 N N . LEU A 1 103 ? 5.665 -5.631 -8.170 1.00 81.44 103 LEU A N 1
ATOM 841 C CA . LEU A 1 103 ? 6.404 -4.983 -7.087 1.00 81.44 103 LEU A CA 1
ATOM 842 C C . LEU A 1 103 ? 5.959 -3.527 -6.834 1.00 81.44 103 LEU A C 1
ATOM 844 O O . LEU A 1 103 ? 5.860 -3.113 -5.682 1.00 81.44 103 LEU A O 1
ATOM 848 N N . GLY A 1 104 ? 5.670 -2.755 -7.887 1.00 84.00 104 GLY A N 1
ATOM 849 C CA . GLY A 1 104 ? 5.313 -1.336 -7.759 1.00 84.00 104 GLY A CA 1
ATOM 850 C C . GLY A 1 104 ?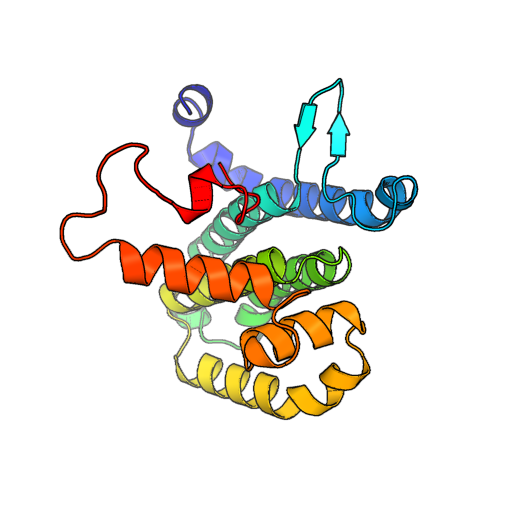 3.968 -1.137 -7.060 1.00 84.00 104 GLY A C 1
ATOM 851 O O . GLY A 1 104 ? 3.857 -0.360 -6.106 1.00 84.00 104 GLY A O 1
ATOM 852 N N . THR A 1 105 ? 2.956 -1.898 -7.481 1.00 88.38 105 THR A N 1
ATOM 853 C CA . THR A 1 105 ? 1.628 -1.836 -6.862 1.00 88.38 105 THR A CA 1
ATOM 854 C C . THR A 1 105 ? 1.635 -2.410 -5.448 1.00 88.38 105 THR A C 1
ATOM 856 O O . THR A 1 105 ? 1.001 -1.836 -4.562 1.00 88.38 105 THR A O 1
ATOM 859 N N . ALA A 1 106 ? 2.403 -3.475 -5.193 1.00 89.56 106 ALA A N 1
ATOM 860 C CA . ALA A 1 106 ? 2.569 -4.018 -3.848 1.00 89.56 106 ALA A CA 1
ATOM 861 C C . ALA A 1 106 ? 3.159 -2.973 -2.885 1.00 89.56 106 ALA A C 1
ATOM 863 O O . ALA A 1 106 ? 2.564 -2.684 -1.846 1.00 89.56 106 ALA A O 1
ATOM 864 N N . ILE A 1 107 ? 4.280 -2.338 -3.248 1.00 90.00 107 ILE A N 1
ATOM 865 C CA . ILE A 1 107 ? 4.905 -1.289 -2.423 1.00 90.00 107 ILE A CA 1
ATOM 866 C C . ILE A 1 107 ? 3.926 -0.134 -2.178 1.00 90.00 107 ILE A C 1
ATOM 868 O O . ILE A 1 107 ? 3.824 0.360 -1.056 1.00 90.00 107 ILE A O 1
ATOM 872 N N . SER A 1 108 ? 3.162 0.256 -3.200 1.00 92.94 108 SER A N 1
ATOM 873 C CA . SER A 1 108 ? 2.163 1.324 -3.098 1.00 92.94 108 SER A CA 1
ATOM 874 C C . SER A 1 108 ? 1.040 0.985 -2.108 1.00 92.94 108 SER A C 1
ATOM 876 O O . SER A 1 108 ? 0.669 1.828 -1.294 1.00 92.94 108 SER A O 1
ATOM 878 N N . ILE A 1 109 ? 0.527 -0.252 -2.128 1.00 93.88 109 ILE A N 1
ATOM 879 C CA . ILE A 1 109 ? -0.465 -0.753 -1.160 1.00 93.88 109 ILE A CA 1
ATOM 880 C C . ILE A 1 109 ? 0.102 -0.738 0.262 1.00 93.88 109 ILE A C 1
ATOM 882 O O . ILE A 1 109 ? -0.562 -0.268 1.188 1.00 93.88 109 ILE A O 1
ATOM 886 N N . PHE A 1 110 ? 1.331 -1.229 0.436 1.00 93.81 110 PHE A N 1
ATOM 887 C CA . PHE A 1 110 ? 1.986 -1.264 1.740 1.00 93.81 110 PHE A CA 1
ATOM 888 C C . PHE A 1 110 ? 2.176 0.145 2.310 1.00 93.81 110 PHE A C 1
ATOM 890 O O . PHE A 1 110 ? 1.786 0.408 3.449 1.00 93.81 110 PHE A O 1
ATOM 897 N N . LEU A 1 111 ? 2.704 1.071 1.503 1.00 93.88 111 LEU A N 1
ATOM 898 C CA . LEU A 1 111 ? 2.926 2.459 1.902 1.00 93.88 111 LEU A CA 1
ATOM 899 C C . LEU A 1 111 ? 1.612 3.163 2.257 1.00 93.88 111 LEU A C 1
ATOM 901 O O . LEU A 1 111 ? 1.528 3.829 3.287 1.00 93.88 111 LEU A O 1
ATOM 905 N N . LEU A 1 112 ? 0.569 2.968 1.448 1.00 95.00 112 LEU A N 1
ATOM 906 C CA . LEU A 1 112 ? -0.770 3.489 1.713 1.00 95.00 112 LEU A CA 1
ATOM 907 C C . LEU A 1 112 ? -1.321 2.987 3.053 1.00 95.00 112 LEU A C 1
ATOM 909 O O . LEU A 1 112 ? -1.808 3.781 3.858 1.00 95.00 112 LEU A O 1
ATOM 913 N N . GLY A 1 113 ? -1.185 1.690 3.325 1.00 93.50 113 GLY A N 1
ATOM 914 C CA . GLY A 1 113 ? -1.558 1.099 4.605 1.00 93.50 113 GLY A CA 1
ATOM 915 C C . GLY A 1 113 ? -0.815 1.739 5.777 1.00 93.50 113 GLY A C 1
ATOM 916 O O . GLY A 1 113 ? -1.444 2.215 6.720 1.00 93.50 113 GLY A O 1
ATOM 917 N N . VAL A 1 114 ? 0.517 1.809 5.695 1.00 92.81 114 VAL A N 1
ATOM 918 C CA . VAL A 1 114 ? 1.381 2.421 6.720 1.00 92.81 114 VAL A CA 1
ATOM 919 C C . VAL A 1 114 ? 1.002 3.880 6.988 1.00 92.81 114 VAL A C 1
ATOM 921 O O . VAL A 1 114 ? 0.917 4.275 8.151 1.00 92.81 114 VAL A O 1
ATOM 924 N N . MET A 1 115 ? 0.709 4.667 5.948 1.00 93.81 115 MET A N 1
ATOM 925 C CA . MET A 1 115 ? 0.257 6.054 6.107 1.00 93.81 115 MET A CA 1
ATOM 926 C C . MET A 1 115 ? -1.064 6.143 6.876 1.00 93.81 115 MET A C 1
ATOM 928 O O . MET A 1 115 ? -1.187 6.960 7.785 1.00 93.81 115 MET A O 1
ATOM 932 N N . ILE A 1 116 ? -2.038 5.280 6.574 1.00 92.94 116 ILE A N 1
ATOM 933 C CA . ILE A 1 116 ? -3.320 5.262 7.296 1.00 92.94 116 ILE A CA 1
ATOM 934 C C . ILE A 1 116 ? -3.117 4.860 8.760 1.00 92.94 116 ILE A C 1
ATOM 936 O O . ILE A 1 116 ? -3.699 5.480 9.646 1.00 92.94 116 ILE A O 1
ATOM 940 N N . LEU A 1 117 ? -2.267 3.863 9.032 1.00 91.94 117 LEU A N 1
ATOM 941 C CA . LEU A 1 117 ? -1.914 3.467 10.400 1.00 91.94 117 LEU A CA 1
ATOM 942 C C . LEU A 1 117 ? -1.292 4.629 11.186 1.00 91.94 117 LEU A C 1
ATOM 944 O O . LEU A 1 117 ? -1.584 4.804 12.370 1.00 91.94 117 LEU A O 1
ATOM 948 N N . PHE A 1 118 ? -0.431 5.412 10.533 1.00 91.44 118 PHE A N 1
ATOM 949 C CA . PHE A 1 118 ? 0.206 6.577 11.134 1.00 91.44 118 PHE A CA 1
ATOM 950 C C . PHE A 1 118 ? -0.824 7.670 11.449 1.00 91.44 118 PHE A C 1
ATOM 952 O O . PHE A 1 118 ? -0.889 8.139 12.584 1.00 91.44 118 PHE A O 1
ATOM 959 N N . ILE A 1 119 ? -1.693 8.000 10.486 1.00 90.88 119 ILE A N 1
ATOM 960 C CA . ILE A 1 119 ? -2.775 8.987 10.653 1.00 90.88 119 ILE A CA 1
ATOM 961 C C . ILE A 1 119 ? -3.767 8.556 11.742 1.00 90.88 119 ILE A C 1
ATOM 963 O O . ILE A 1 119 ? -4.251 9.392 12.500 1.00 90.88 119 ILE A O 1
ATOM 967 N N . ALA A 1 120 ? -4.035 7.255 11.875 1.00 87.62 120 ALA A N 1
ATOM 968 C CA . ALA A 1 120 ? -4.901 6.713 12.921 1.00 87.62 120 ALA A CA 1
ATOM 969 C C . ALA A 1 120 ? -4.333 6.882 14.347 1.00 87.62 120 ALA A C 1
ATOM 971 O O . ALA A 1 120 ? -5.036 6.608 15.316 1.00 87.62 120 ALA A O 1
ATOM 972 N N . GLY A 1 121 ? -3.080 7.325 14.505 1.00 86.88 121 GLY A N 1
ATOM 973 C CA . GLY A 1 121 ? -2.472 7.584 15.811 1.00 86.88 121 GLY A CA 1
ATOM 974 C C . GLY A 1 121 ? -1.747 6.380 16.415 1.00 86.88 121 GLY A C 1
ATOM 975 O O . GLY A 1 121 ? -1.547 6.312 17.632 1.00 86.88 121 GLY A O 1
ATOM 976 N N . ILE A 1 122 ? -1.331 5.407 15.596 1.00 88.38 122 ILE A N 1
ATOM 977 C CA . ILE A 1 122 ? -0.455 4.332 16.072 1.00 88.38 122 ILE A CA 1
ATOM 978 C C . ILE A 1 122 ? 0.904 4.931 16.466 1.00 88.38 122 ILE A C 1
ATOM 980 O O . ILE A 1 122 ? 1.471 5.776 15.779 1.00 88.38 122 ILE A O 1
ATOM 984 N N . ARG A 1 123 ? 1.445 4.494 17.609 1.00 88.62 123 ARG A N 1
ATOM 985 C CA . ARG A 1 123 ? 2.700 5.031 18.159 1.00 88.62 123 ARG A CA 1
ATOM 986 C C . ARG A 1 123 ? 3.884 4.782 17.216 1.00 88.62 123 ARG A C 1
ATOM 988 O O . ARG A 1 123 ? 4.108 3.642 16.807 1.00 88.62 123 ARG A O 1
ATOM 995 N N . ILE A 1 124 ? 4.701 5.816 16.993 1.00 88.25 124 ILE A 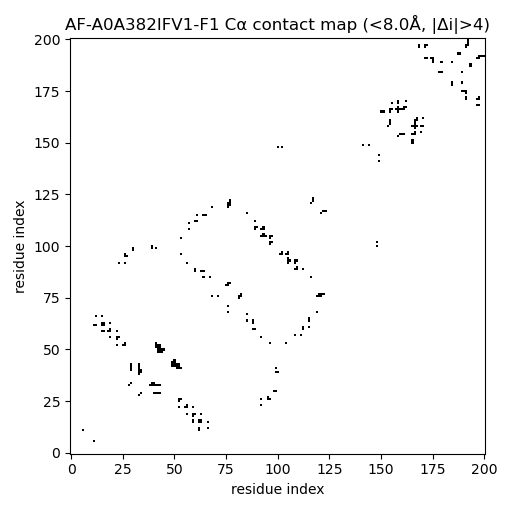N 1
ATOM 996 C CA . ILE A 1 124 ? 5.834 5.802 16.049 1.00 88.25 124 ILE A CA 1
ATOM 997 C C . ILE A 1 124 ? 6.827 4.651 16.277 1.00 88.25 124 ILE A C 1
ATOM 999 O O . ILE A 1 124 ? 7.295 4.040 15.321 1.00 88.25 124 ILE A O 1
ATOM 1003 N N . TRP A 1 125 ? 7.091 4.279 17.536 1.00 86.56 125 TRP A N 1
ATOM 1004 C CA . TRP A 1 125 ? 8.042 3.210 17.866 1.00 86.56 125 TRP A CA 1
ATOM 1005 C C . TRP A 1 125 ? 7.665 1.858 17.244 1.00 86.56 125 TRP A C 1
ATOM 1007 O O . TRP A 1 125 ? 8.544 1.062 16.935 1.00 86.56 125 TRP A O 1
ATOM 1017 N N . LYS A 1 126 ? 6.372 1.602 17.000 1.00 88.69 126 LYS A N 1
ATOM 1018 C CA . LYS A 1 126 ? 5.920 0.361 16.354 1.00 88.69 126 LYS A CA 1
ATOM 1019 C C . LYS A 1 126 ? 6.309 0.300 14.883 1.00 88.69 126 LYS A C 1
ATOM 1021 O O . LYS A 1 126 ? 6.625 -0.777 14.389 1.00 88.69 126 LYS A O 1
ATOM 1026 N N . PHE A 1 127 ? 6.323 1.445 14.206 1.00 89.00 127 PHE A N 1
ATOM 1027 C CA . PHE A 1 127 ? 6.811 1.548 12.834 1.00 89.00 127 PHE A CA 1
ATOM 1028 C C . PHE A 1 127 ? 8.322 1.352 12.785 1.00 89.00 127 PHE A C 1
ATOM 1030 O O . PHE A 1 127 ? 8.802 0.635 11.919 1.00 89.00 127 PHE A O 1
ATOM 1037 N N . VAL A 1 128 ? 9.057 1.911 13.753 1.00 91.06 128 VAL A N 1
ATOM 1038 C CA . VAL A 1 128 ? 10.509 1.705 13.871 1.00 91.06 128 VAL A CA 1
ATOM 1039 C C . VAL A 1 128 ? 10.832 0.225 14.081 1.00 91.06 128 VAL A C 1
ATOM 1041 O O . VAL A 1 128 ? 11.643 -0.331 13.349 1.00 91.06 128 VAL A O 1
ATOM 1044 N N . VAL A 1 129 ? 10.148 -0.444 15.015 1.00 90.56 129 VAL A N 1
ATOM 1045 C CA . VAL A 1 129 ? 10.307 -1.892 15.234 1.00 90.56 129 VAL A CA 1
ATOM 1046 C C . VAL A 1 129 ? 9.953 -2.682 13.971 1.00 90.56 129 VAL A C 1
ATOM 1048 O O . VAL A 1 129 ? 10.717 -3.555 13.569 1.00 90.56 129 VAL A O 1
ATOM 1051 N N . GLY A 1 130 ? 8.844 -2.353 13.303 1.00 88.69 130 GLY A N 1
ATOM 1052 C CA . GLY A 1 130 ? 8.456 -2.995 12.044 1.00 88.69 130 GLY A CA 1
ATOM 1053 C C . GLY A 1 130 ? 9.485 -2.803 10.925 1.00 88.69 130 GLY A C 1
ATOM 1054 O O . GLY A 1 130 ? 9.780 -3.751 10.198 1.00 88.69 130 GLY A O 1
ATOM 1055 N N . ALA A 1 131 ? 10.078 -1.614 10.815 1.00 89.50 131 ALA A N 1
ATOM 1056 C CA . ALA A 1 131 ? 11.128 -1.313 9.847 1.00 89.50 131 ALA A CA 1
ATOM 1057 C C . ALA A 1 131 ? 12.414 -2.097 10.143 1.00 89.50 131 ALA A C 1
ATOM 1059 O O . ALA A 1 131 ? 12.981 -2.688 9.227 1.00 89.50 131 ALA A O 1
ATOM 1060 N N . ILE A 1 132 ? 12.831 -2.175 11.413 1.00 91.94 132 ILE A N 1
ATOM 1061 C CA . ILE A 1 132 ? 13.991 -2.974 11.839 1.00 91.94 132 ILE A CA 1
ATOM 1062 C C . ILE A 1 132 ? 13.775 -4.453 11.512 1.00 91.94 132 ILE A C 1
ATOM 1064 O O . ILE A 1 132 ? 14.656 -5.081 10.933 1.00 91.94 132 ILE A O 1
ATOM 1068 N N . ILE A 1 133 ? 12.597 -5.004 11.825 1.00 90.19 133 ILE A N 1
ATOM 1069 C CA . ILE A 1 133 ? 12.256 -6.399 11.510 1.00 90.19 133 ILE A CA 1
ATOM 1070 C C . ILE A 1 133 ? 12.272 -6.628 9.995 1.00 90.19 133 ILE A C 1
ATOM 1072 O O . ILE A 1 133 ? 12.846 -7.611 9.528 1.00 90.19 133 ILE A O 1
ATOM 1076 N N . SER A 1 134 ? 11.681 -5.715 9.219 1.00 86.38 134 SER A N 1
ATOM 1077 C CA . SER A 1 134 ? 11.626 -5.824 7.756 1.00 86.38 134 SER A CA 1
ATOM 1078 C C . SER A 1 134 ? 13.024 -5.781 7.135 1.00 86.38 134 SER A C 1
ATOM 1080 O O . SER A 1 134 ? 13.349 -6.614 6.293 1.00 86.38 134 SER A O 1
ATOM 1082 N N . PHE A 1 135 ? 13.875 -4.857 7.589 1.00 86.94 135 PHE A N 1
ATOM 1083 C CA . PHE A 1 135 ? 15.247 -4.719 7.104 1.00 86.94 135 PHE A CA 1
ATOM 1084 C C . PHE A 1 135 ? 16.126 -5.900 7.532 1.00 86.94 135 PHE A C 1
ATOM 1086 O O . PHE A 1 135 ? 16.844 -6.464 6.713 1.00 86.94 135 PHE A O 1
ATOM 1093 N N . GLY A 1 136 ? 16.016 -6.341 8.788 1.00 87.94 136 GLY A N 1
ATOM 1094 C CA . GLY A 1 136 ? 16.727 -7.518 9.293 1.00 87.94 136 GLY A CA 1
ATOM 1095 C C . GLY A 1 136 ? 16.323 -8.816 8.589 1.00 87.94 136 GLY A C 1
ATOM 1096 O O . GLY A 1 136 ? 17.145 -9.715 8.440 1.00 87.94 136 GLY A O 1
ATOM 1097 N N . SER A 1 137 ? 15.086 -8.899 8.093 1.00 85.69 137 SER A N 1
ATOM 1098 C CA . SER A 1 137 ? 14.598 -10.055 7.331 1.00 85.69 137 SER A CA 1
ATOM 1099 C C . SER A 1 137 ? 14.961 -10.000 5.842 1.00 85.69 137 SER A C 1
ATOM 1101 O O . SER A 1 137 ? 14.789 -10.992 5.135 1.00 85.69 137 SER A O 1
ATOM 1103 N N . PHE A 1 138 ? 15.475 -8.872 5.340 1.00 82.75 138 PHE A N 1
ATOM 1104 C CA . PHE A 1 138 ? 15.774 -8.681 3.918 1.00 82.75 138 PHE A CA 1
ATOM 1105 C C . PHE A 1 138 ? 16.701 -9.761 3.323 1.00 82.75 138 PHE A C 1
ATOM 1107 O O . PHE A 1 138 ? 16.359 -10.290 2.263 1.00 82.75 138 PHE A O 1
ATOM 1114 N N . PRO A 1 139 ? 17.805 -10.181 3.982 1.00 82.56 139 PRO A N 1
ATOM 1115 C CA . PRO A 1 139 ? 18.677 -11.232 3.448 1.00 82.56 139 PRO A CA 1
ATOM 1116 C C . PRO A 1 139 ? 17.977 -12.587 3.286 1.00 82.56 139 PRO A C 1
ATOM 1118 O O . PRO A 1 139 ? 18.301 -13.346 2.376 1.00 82.56 139 PRO A O 1
ATOM 1121 N N . PHE A 1 140 ? 16.998 -12.886 4.144 1.00 83.56 140 PHE A N 1
ATOM 1122 C CA . PHE A 1 140 ? 16.211 -14.115 4.053 1.00 83.56 140 PHE A CA 1
ATOM 1123 C C . PHE A 1 140 ? 15.277 -14.081 2.838 1.00 83.56 140 PHE A C 1
ATOM 1125 O O . PHE A 1 140 ? 15.217 -15.036 2.065 1.00 83.56 140 PHE A O 1
ATOM 1132 N N . PHE A 1 141 ? 14.597 -12.950 2.623 1.00 79.62 141 PHE A N 1
ATOM 1133 C CA . PHE A 1 141 ? 13.691 -12.778 1.488 1.00 79.62 141 PHE A CA 1
ATOM 1134 C C . PHE A 1 141 ? 14.411 -12.652 0.146 1.00 79.62 141 PHE A C 1
ATOM 1136 O O . PHE A 1 141 ? 13.843 -13.046 -0.868 1.00 79.62 141 PHE A O 1
ATOM 1143 N N . TRP A 1 142 ? 15.656 -12.165 0.120 1.00 79.94 142 TRP A N 1
ATOM 1144 C CA . TRP A 1 142 ? 16.415 -11.990 -1.120 1.00 79.94 142 TRP A CA 1
ATOM 1145 C C . TRP A 1 142 ? 16.466 -13.268 -1.966 1.00 79.94 142 TRP A C 1
ATOM 1147 O O . TRP A 1 142 ? 16.248 -13.214 -3.174 1.00 79.94 142 TRP A O 1
ATOM 1157 N N . ASN A 1 143 ? 16.660 -14.423 -1.325 1.00 80.56 143 ASN A N 1
ATOM 1158 C CA . ASN A 1 143 ? 16.747 -15.718 -2.006 1.00 80.56 143 ASN A CA 1
ATOM 1159 C C . ASN A 1 143 ? 15.379 -16.320 -2.381 1.00 80.56 143 ASN A C 1
ATOM 1161 O O . ASN A 1 143 ? 15.327 -17.250 -3.179 1.00 80.56 143 ASN A O 1
ATOM 1165 N N . LEU A 1 144 ? 14.281 -15.810 -1.813 1.00 78.81 144 LEU A N 1
ATOM 1166 C CA . LEU A 1 144 ? 12.908 -16.254 -2.102 1.00 78.81 144 LEU A CA 1
ATOM 1167 C C . LEU A 1 144 ? 12.262 -15.465 -3.250 1.00 78.81 144 LEU A C 1
ATOM 1169 O O . LEU A 1 144 ? 11.291 -15.907 -3.861 1.00 78.81 144 LEU A O 1
ATOM 1173 N N . ILE A 1 145 ? 12.788 -14.273 -3.513 1.00 76.94 145 ILE A N 1
ATOM 1174 C CA . ILE A 1 145 ? 12.328 -13.334 -4.531 1.00 76.94 145 ILE A CA 1
ATOM 1175 C C . ILE A 1 145 ? 12.756 -13.825 -5.923 1.00 76.94 145 ILE A C 1
ATOM 1177 O O . ILE A 1 145 ? 13.865 -14.318 -6.122 1.00 76.94 145 ILE A O 1
ATOM 1181 N N . GLN A 1 146 ? 11.876 -13.668 -6.913 1.00 80.06 146 GLN A N 1
ATOM 1182 C CA . GLN A 1 146 ? 12.128 -14.133 -8.280 1.00 80.06 146 GLN A CA 1
ATOM 1183 C C . GLN A 1 146 ? 13.306 -13.374 -8.930 1.00 80.06 146 GLN A C 1
ATOM 1185 O O . GLN A 1 146 ? 13.464 -12.173 -8.684 1.00 80.06 146 GLN A O 1
ATOM 1190 N N . PRO A 1 147 ? 14.086 -13.989 -9.846 1.00 81.00 147 PRO A N 1
ATOM 1191 C CA . PRO A 1 147 ? 15.251 -13.339 -10.459 1.00 81.00 147 PRO A CA 1
ATOM 1192 C C . PRO A 1 147 ? 14.940 -11.992 -11.129 1.00 81.00 147 PRO A C 1
ATOM 1194 O O . PRO A 1 147 ? 15.752 -11.069 -11.101 1.00 81.00 147 PRO A O 1
ATOM 1197 N N . TYR A 1 148 ? 13.747 -11.835 -11.711 1.00 76.62 148 TYR A N 1
ATOM 1198 C CA . TYR A 1 148 ? 13.338 -10.568 -12.322 1.00 76.62 148 TYR A CA 1
ATOM 1199 C C . TYR A 1 148 ? 13.100 -9.456 -11.276 1.00 76.62 148 TYR A C 1
ATOM 1201 O O . TYR A 1 148 ? 13.364 -8.286 -11.553 1.00 76.62 148 TYR A O 1
ATOM 1209 N N . GLN A 1 149 ? 12.626 -9.800 -10.071 1.00 77.12 149 GLN A N 1
ATOM 1210 C CA . GLN A 1 149 ? 12.417 -8.850 -8.972 1.00 77.12 149 GLN A CA 1
ATOM 1211 C C . GLN A 1 149 ? 13.768 -8.391 -8.412 1.00 77.12 149 GLN A C 1
ATOM 1213 O O . GLN A 1 149 ? 13.970 -7.193 -8.222 1.00 77.12 149 GLN A O 1
ATOM 1218 N N . GLN A 1 150 ? 14.721 -9.315 -8.242 1.00 82.69 150 GLN A N 1
ATOM 1219 C CA . GLN A 1 150 ? 16.098 -8.989 -7.848 1.00 82.69 150 GLN A CA 1
ATOM 1220 C C . GLN A 1 150 ? 16.751 -8.035 -8.855 1.00 82.69 150 GLN A C 1
ATOM 1222 O O . GLN A 1 150 ? 17.305 -7.008 -8.466 1.00 82.69 150 GLN A O 1
ATOM 1227 N N . LYS A 1 151 ? 16.618 -8.321 -10.161 1.00 79.81 151 LYS A N 1
ATOM 1228 C CA . LYS A 1 151 ? 17.125 -7.449 -11.233 1.00 79.81 151 LYS A CA 1
ATOM 1229 C C . LYS A 1 151 ? 16.525 -6.044 -11.182 1.00 79.81 151 LYS A C 1
ATOM 1231 O O . LYS A 1 151 ? 17.262 -5.086 -11.381 1.00 79.81 151 LYS A O 1
ATOM 1236 N N . ARG A 1 152 ? 15.231 -5.893 -10.868 1.00 77.44 152 ARG A N 1
ATOM 1237 C CA . ARG A 1 152 ? 14.611 -4.567 -10.679 1.00 77.44 152 ARG A CA 1
ATOM 1238 C C . ARG A 1 152 ? 15.213 -3.802 -9.504 1.00 77.44 152 ARG A C 1
ATOM 1240 O O . ARG A 1 152 ? 15.487 -2.616 -9.645 1.00 77.44 152 ARG A O 1
ATOM 1247 N N . VAL A 1 153 ? 15.438 -4.464 -8.368 1.00 82.12 153 VAL A N 1
ATOM 1248 C CA . VAL A 1 153 ? 16.064 -3.826 -7.196 1.00 82.12 153 VAL A CA 1
ATOM 1249 C C . VAL A 1 153 ? 17.502 -3.406 -7.511 1.00 82.12 153 VAL A C 1
ATOM 1251 O O . VAL A 1 153 ? 17.880 -2.268 -7.246 1.00 82.12 153 VAL A O 1
ATOM 1254 N N . LEU A 1 154 ? 18.287 -4.289 -8.135 1.00 83.69 154 LEU A N 1
ATOM 1255 C CA . LEU A 1 154 ? 19.669 -3.996 -8.527 1.00 83.69 154 LEU A CA 1
ATOM 1256 C C . LEU A 1 154 ? 19.748 -2.871 -9.560 1.00 83.69 154 LEU A C 1
ATOM 1258 O O . LEU A 1 154 ? 20.541 -1.955 -9.392 1.00 83.69 154 LEU A O 1
ATOM 1262 N N . SER A 1 155 ? 18.887 -2.897 -10.579 1.00 82.00 155 SER A N 1
ATOM 1263 C CA . SER A 1 155 ? 18.808 -1.845 -11.594 1.00 82.00 155 SER A CA 1
ATOM 1264 C C . SER A 1 155 ? 18.354 -0.502 -11.021 1.00 82.00 155 SER A C 1
ATOM 1266 O O . SER A 1 155 ? 18.703 0.537 -11.572 1.00 82.00 155 SER A O 1
ATOM 1268 N N . PHE A 1 156 ? 17.567 -0.494 -9.944 1.00 80.94 156 PHE A N 1
ATOM 1269 C CA . PHE A 1 156 ? 17.199 0.738 -9.251 1.00 80.94 156 PHE A CA 1
ATOM 1270 C C . PHE A 1 156 ? 18.386 1.326 -8.474 1.00 80.94 156 PHE A C 1
ATOM 1272 O O . PHE A 1 156 ? 18.625 2.531 -8.541 1.00 80.94 156 PHE A O 1
ATOM 1279 N N . LEU A 1 157 ? 19.141 0.479 -7.761 1.00 84.69 157 LEU A N 1
ATOM 1280 C CA . LEU A 1 157 ? 20.313 0.888 -6.978 1.00 84.69 157 LEU A CA 1
ATOM 1281 C C . LEU A 1 157 ? 21.490 1.305 -7.865 1.00 84.69 157 LEU A C 1
ATOM 1283 O O . LEU A 1 157 ? 22.146 2.307 -7.590 1.00 84.69 157 LEU A O 1
ATOM 1287 N N . ASN A 1 158 ? 21.751 0.539 -8.922 1.00 84.06 158 ASN A N 1
ATOM 1288 C CA . ASN A 1 158 ? 22.805 0.806 -9.883 1.00 84.06 158 ASN A CA 1
ATOM 1289 C C . ASN A 1 158 ? 22.305 0.545 -11.318 1.00 84.06 158 ASN A C 1
ATOM 1291 O O . ASN A 1 158 ? 22.475 -0.556 -11.850 1.00 84.06 158 ASN A O 1
ATOM 1295 N N . PRO A 1 159 ? 21.684 1.552 -11.956 1.00 80.44 159 PRO A N 1
ATOM 1296 C CA . PRO A 1 159 ? 21.179 1.424 -13.321 1.00 80.44 159 PRO A CA 1
ATOM 1297 C C . PRO A 1 159 ? 22.286 1.288 -14.374 1.00 80.44 159 PRO A C 1
ATOM 1299 O O . PRO A 1 159 ? 22.010 0.832 -15.479 1.00 80.44 159 PRO A O 1
ATOM 1302 N N . GLU A 1 160 ? 23.530 1.649 -14.050 1.00 80.94 160 GLU A N 1
ATOM 1303 C CA . GLU A 1 160 ? 24.666 1.581 -14.979 1.00 80.94 160 GLU A CA 1
ATOM 1304 C C . GLU A 1 160 ? 25.168 0.147 -15.205 1.00 80.94 160 GLU A C 1
ATOM 1306 O O . GLU A 1 160 ? 25.914 -0.099 -16.148 1.00 80.94 160 GLU A O 1
ATOM 1311 N N . LEU A 1 161 ? 24.734 -0.817 -14.381 1.00 78.31 161 LEU A N 1
ATOM 1312 C CA . LEU A 1 161 ? 25.062 -2.238 -14.557 1.00 78.31 161 LEU A CA 1
ATOM 1313 C C . LEU A 1 161 ? 24.435 -2.846 -15.816 1.00 78.31 161 LEU A C 1
ATOM 1315 O O . LEU A 1 161 ? 24.961 -3.821 -16.347 1.00 78.31 161 LEU A O 1
ATOM 1319 N N . ASP A 1 162 ? 23.310 -2.296 -16.276 1.00 78.38 162 ASP A N 1
ATOM 1320 C CA . ASP A 1 162 ? 22.634 -2.727 -17.500 1.00 78.38 162 ASP A CA 1
ATOM 1321 C C . ASP A 1 162 ? 21.972 -1.522 -18.198 1.00 78.38 162 ASP A C 1
ATOM 1323 O O . ASP A 1 162 ? 20.746 -1.354 -18.134 1.00 78.38 162 ASP A O 1
ATOM 1327 N N . PRO A 1 163 ? 22.771 -0.654 -18.852 1.00 76.56 163 PRO A N 1
ATOM 1328 C CA . PRO A 1 163 ? 22.284 0.599 -19.421 1.00 76.56 163 PRO A CA 1
ATOM 1329 C C . PRO A 1 163 ? 21.337 0.407 -20.605 1.00 76.56 163 PRO A C 1
ATOM 1331 O O . PRO A 1 163 ? 20.571 1.315 -20.904 1.00 76.56 163 PRO A O 1
ATOM 1334 N N . LEU A 1 164 ? 21.410 -0.738 -21.295 1.00 74.81 164 LEU A N 1
ATOM 1335 C CA . LEU A 1 164 ? 20.610 -1.054 -22.486 1.00 74.81 164 LEU A CA 1
ATOM 1336 C C . LEU A 1 164 ? 19.411 -1.964 -22.181 1.00 74.81 164 LEU A C 1
ATOM 1338 O O . LEU A 1 164 ? 18.492 -2.040 -22.993 1.00 74.81 164 LEU A O 1
ATOM 1342 N N . GLY A 1 165 ? 19.407 -2.650 -21.036 1.00 79.88 165 GLY A N 1
ATOM 1343 C CA . GLY A 1 165 ? 18.304 -3.492 -20.587 1.00 79.88 165 GLY A CA 1
ATOM 1344 C C . GLY A 1 165 ? 17.465 -2.818 -19.504 1.00 79.88 165 GLY A C 1
ATOM 1345 O O . GLY A 1 165 ? 16.744 -1.855 -19.760 1.00 79.88 165 GLY A O 1
ATOM 1346 N N . GLN A 1 166 ? 17.511 -3.347 -18.281 1.00 69.50 166 GLN A N 1
ATOM 1347 C CA . GLN A 1 166 ? 16.602 -2.926 -17.201 1.00 69.50 166 GLN A CA 1
ATOM 1348 C C . GLN A 1 166 ? 16.859 -1.490 -16.706 1.00 69.50 166 GLN A C 1
ATOM 1350 O O . GLN A 1 166 ? 15.926 -0.822 -16.256 1.00 69.50 166 GLN A O 1
ATOM 1355 N N . GLY A 1 167 ? 18.098 -0.996 -16.817 1.00 75.31 167 GLY A N 1
ATOM 1356 C CA . GLY A 1 167 ? 18.485 0.351 -16.388 1.00 75.31 167 GLY A CA 1
ATOM 1357 C C . GLY A 1 167 ? 18.122 1.451 -17.383 1.00 75.31 167 GLY A C 1
ATOM 1358 O O . GLY A 1 167 ? 18.046 2.619 -16.998 1.00 75.31 167 GLY A O 1
ATOM 1359 N N . TYR A 1 168 ? 17.839 1.090 -18.636 1.00 80.69 168 TYR A N 1
ATOM 1360 C CA . TYR A 1 168 ? 17.639 2.031 -19.737 1.00 80.69 168 TYR A CA 1
ATOM 1361 C C . TYR A 1 168 ? 16.543 3.061 -19.453 1.00 80.69 168 TYR A C 1
ATOM 1363 O O . TYR A 1 168 ? 16.786 4.266 -19.511 1.00 80.69 168 TYR A O 1
ATOM 1371 N N . GLN A 1 169 ? 15.350 2.603 -19.064 1.00 75.81 169 GLN A N 1
ATOM 1372 C CA . GLN A 1 169 ? 14.212 3.490 -18.795 1.00 75.81 169 GLN A CA 1
ATOM 1373 C C . GLN A 1 169 ? 14.487 4.436 -17.620 1.00 75.81 169 GLN A C 1
ATOM 1375 O O . GLN A 1 169 ? 14.090 5.602 -17.650 1.00 75.81 169 GLN A O 1
ATOM 1380 N N . LEU A 1 170 ? 15.206 3.963 -16.596 1.00 77.38 170 LEU A N 1
ATOM 1381 C CA . LEU A 1 170 ? 15.569 4.782 -15.442 1.00 77.38 170 LEU A CA 1
ATOM 1382 C C . LEU A 1 170 ? 16.593 5.861 -15.827 1.00 77.38 170 LEU A C 1
ATOM 1384 O O . LEU A 1 170 ? 16.463 7.010 -15.405 1.00 77.38 170 LEU A O 1
ATOM 1388 N N . ILE A 1 171 ? 17.588 5.511 -16.649 1.00 82.25 171 ILE A N 1
ATOM 1389 C CA . ILE A 1 171 ? 18.597 6.448 -17.165 1.00 82.25 171 ILE A CA 1
ATOM 1390 C C . ILE A 1 171 ? 17.931 7.505 -18.047 1.00 82.25 171 ILE A C 1
ATOM 1392 O O . ILE A 1 171 ? 18.156 8.697 -17.841 1.00 82.25 171 ILE A O 1
ATOM 1396 N N . GLN A 1 172 ? 17.053 7.100 -18.966 1.00 81.00 172 GLN A N 1
ATOM 1397 C CA . GLN A 1 172 ? 16.356 8.036 -19.848 1.00 81.00 172 GLN A CA 1
ATOM 1398 C C . GLN A 1 172 ? 15.392 8.946 -19.088 1.00 81.00 172 GLN A C 1
ATOM 1400 O O . GLN A 1 172 ? 15.329 10.137 -19.383 1.00 81.00 172 GLN A O 1
ATOM 1405 N N . SER A 1 173 ? 14.730 8.442 -18.042 1.00 79.00 173 SER A N 1
ATOM 1406 C CA . SER A 1 173 ? 13.913 9.270 -17.145 1.00 79.00 173 SER A CA 1
ATOM 1407 C C . SER A 1 173 ? 14.759 10.320 -16.412 1.00 79.00 173 SER A C 1
ATOM 1409 O O . SER A 1 173 ? 14.366 11.484 -16.330 1.00 79.00 173 SER A O 1
ATOM 1411 N N . LYS A 1 174 ? 15.957 9.947 -15.928 1.00 82.06 174 LYS A N 1
ATOM 1412 C CA . LYS A 1 174 ? 16.905 10.891 -15.302 1.00 82.06 174 LYS A CA 1
ATOM 1413 C C . LYS A 1 174 ? 17.399 11.948 -16.293 1.00 82.06 174 LYS A C 1
ATOM 1415 O O . LYS A 1 174 ? 17.431 13.127 -15.947 1.00 82.06 174 LYS A O 1
ATOM 1420 N N . ILE A 1 175 ? 17.754 11.550 -17.517 1.00 81.00 175 ILE A N 1
ATOM 1421 C CA . ILE A 1 175 ? 18.196 12.468 -18.579 1.00 81.00 175 ILE A CA 1
ATOM 1422 C C . ILE A 1 175 ? 17.058 13.407 -18.982 1.00 81.00 175 ILE A C 1
ATOM 1424 O O . ILE A 1 175 ? 17.281 14.608 -19.117 1.00 81.00 175 ILE A O 1
ATOM 1428 N N . ALA A 1 176 ? 15.838 12.888 -19.141 1.00 78.62 176 ALA A N 1
ATOM 1429 C CA . ALA A 1 176 ? 14.660 13.682 -19.467 1.00 78.62 176 ALA A CA 1
ATOM 1430 C C . ALA A 1 176 ? 14.447 14.785 -18.424 1.00 78.62 176 ALA A C 1
ATOM 1432 O O . ALA A 1 176 ? 14.393 15.961 -18.790 1.00 78.62 176 ALA A O 1
ATOM 1433 N N . LEU A 1 177 ? 14.441 14.413 -17.138 1.00 78.81 177 LEU A N 1
ATOM 1434 C CA . LEU A 1 177 ? 14.283 15.343 -16.022 1.00 78.81 177 LEU A CA 1
ATOM 1435 C C . LEU A 1 177 ? 15.425 16.369 -15.961 1.00 78.81 177 LEU A C 1
ATOM 1437 O O . LEU A 1 177 ? 15.172 17.565 -15.848 1.00 78.81 177 LEU A O 1
ATOM 1441 N N . GLY A 1 178 ? 16.677 15.924 -16.109 1.00 81.19 178 GLY A N 1
ATOM 1442 C CA . GLY A 1 178 ? 17.848 16.807 -16.111 1.00 81.19 178 GLY A CA 1
ATOM 1443 C C . GLY A 1 178 ? 17.891 17.768 -17.302 1.00 81.19 178 GLY A C 1
ATOM 1444 O O . GLY A 1 178 ? 18.357 18.896 -17.177 1.00 81.19 178 GLY A O 1
ATOM 1445 N N . SER A 1 179 ? 17.361 17.358 -18.454 1.00 81.56 179 SER A N 1
ATOM 1446 C CA . SER A 1 179 ? 17.351 18.169 -19.673 1.00 81.56 179 SER A CA 1
ATOM 1447 C C . SER A 1 179 ? 16.258 19.246 -19.698 1.00 81.56 179 SER A C 1
ATOM 1449 O O . SER A 1 179 ? 16.293 20.116 -20.565 1.00 81.56 179 SER A O 1
ATOM 1451 N N . GLY A 1 180 ? 15.291 19.185 -18.775 1.00 75.12 180 GLY A N 1
ATOM 1452 C CA . GLY A 1 180 ? 14.144 20.092 -18.702 1.00 75.12 180 GLY A CA 1
ATOM 1453 C C . GLY A 1 180 ? 14.459 21.506 -18.207 1.00 75.12 180 GLY A C 1
ATOM 1454 O O . GLY A 1 180 ? 13.717 22.426 -18.527 1.00 75.12 180 GLY A O 1
ATOM 1455 N N . GLY A 1 181 ? 15.539 21.716 -17.448 1.00 76.44 181 GLY A N 1
ATOM 1456 C CA . GLY A 1 181 ? 15.792 23.008 -16.794 1.00 76.44 181 GLY A CA 1
ATOM 1457 C C . GLY A 1 181 ? 14.635 23.463 -15.880 1.00 76.44 181 GLY A C 1
ATOM 1458 O O . GLY A 1 181 ? 13.739 22.690 -15.556 1.00 76.44 181 GLY A O 1
ATOM 1459 N N . VAL A 1 182 ? 14.642 24.728 -15.444 1.00 76.25 182 VAL A N 1
ATOM 1460 C CA . VAL A 1 182 ? 13.622 25.273 -14.513 1.00 76.25 182 VAL A CA 1
ATOM 1461 C C . VAL A 1 182 ? 12.298 25.594 -15.219 1.00 76.25 182 VAL A C 1
ATOM 1463 O O . VAL A 1 182 ? 11.230 25.439 -14.634 1.00 76.25 182 VAL A O 1
ATOM 1466 N N . MET A 1 183 ? 12.362 26.023 -16.482 1.00 80.44 183 MET A N 1
ATOM 1467 C CA . MET A 1 183 ? 11.191 26.398 -17.288 1.00 80.44 183 MET A CA 1
ATOM 1468 C C . MET A 1 183 ? 10.563 25.214 -18.048 1.00 80.44 183 MET A C 1
ATOM 1470 O O . MET A 1 183 ? 9.500 25.372 -18.645 1.00 80.44 183 MET A O 1
ATOM 1474 N N . GLY A 1 184 ? 11.202 24.038 -18.045 1.00 79.81 184 GLY A N 1
ATOM 1475 C CA . GLY A 1 184 ? 10.867 22.953 -18.966 1.00 79.81 184 GLY A CA 1
ATOM 1476 C C . GLY A 1 184 ? 11.434 23.192 -20.372 1.00 79.81 184 GLY A C 1
ATOM 1477 O O . GLY A 1 184 ? 11.903 24.281 -20.700 1.00 79.81 184 GLY A O 1
ATOM 1478 N N . LYS A 1 185 ? 11.357 22.168 -21.230 1.00 75.50 185 LYS A N 1
ATOM 1479 C CA . LYS A 1 185 ? 11.702 22.298 -22.657 1.00 75.50 185 LYS A CA 1
ATOM 1480 C C . LYS A 1 185 ? 10.597 22.934 -23.507 1.00 75.50 185 LYS A C 1
ATOM 1482 O O . LYS A 1 185 ? 10.859 23.259 -24.646 1.00 75.50 185 LYS A O 1
ATOM 1487 N N . GLY A 1 186 ? 9.388 23.124 -22.977 1.00 73.88 186 GLY A N 1
ATOM 1488 C CA . GLY A 1 186 ? 8.216 23.523 -23.765 1.00 73.88 186 GLY A CA 1
ATOM 1489 C C . GLY A 1 186 ? 7.314 22.336 -24.123 1.00 73.88 186 GLY A C 1
ATOM 1490 O O . GLY A 1 186 ? 7.698 21.169 -24.009 1.00 73.88 186 GLY A O 1
ATOM 1491 N N . PHE A 1 187 ? 6.064 22.630 -24.488 1.00 74.31 187 PHE A N 1
ATOM 1492 C CA . PHE A 1 187 ? 5.060 21.616 -24.819 1.00 74.31 187 PHE A CA 1
ATOM 1493 C C . PHE A 1 187 ? 5.479 20.847 -26.083 1.00 74.31 187 PHE A C 1
ATOM 1495 O O . PHE A 1 187 ? 5.724 21.464 -27.111 1.00 74.31 187 PHE A O 1
ATOM 1502 N N . LEU A 1 188 ? 5.551 19.510 -25.999 1.00 70.00 188 LEU A N 1
ATOM 1503 C CA . LEU A 1 188 ? 5.991 18.582 -27.063 1.00 70.00 188 LEU A CA 1
ATOM 1504 C C . LEU A 1 188 ? 7.480 18.633 -27.466 1.00 70.00 188 LEU A C 1
ATOM 1506 O O . LEU A 1 188 ? 7.898 17.854 -28.316 1.00 70.00 188 LEU A O 1
ATOM 1510 N N . GLU A 1 189 ? 8.313 19.437 -26.806 1.00 70.94 189 GLU A N 1
ATOM 1511 C CA . GLU A 1 189 ? 9.762 19.517 -27.090 1.00 70.94 189 GLU A CA 1
ATOM 1512 C C . GLU A 1 189 ? 10.608 18.545 -26.234 1.00 70.94 189 GLU A C 1
ATOM 1514 O O . GLU A 1 189 ? 11.837 18.632 -26.132 1.00 70.94 189 GLU A O 1
ATOM 1519 N N . GLY A 1 190 ? 9.950 17.579 -25.588 1.00 68.50 190 GLY A N 1
ATOM 1520 C CA . GLY A 1 190 ? 10.587 16.546 -24.777 1.00 68.50 190 GLY A CA 1
ATOM 1521 C C . GLY A 1 190 ? 11.338 15.524 -25.632 1.00 68.50 190 GLY A C 1
ATOM 1522 O O . GLY A 1 190 ? 10.754 14.549 -26.092 1.00 68.50 190 GLY A O 1
ATOM 1523 N N . THR A 1 191 ? 12.652 15.698 -25.784 1.00 66.56 191 THR A N 1
ATOM 1524 C CA . THR A 1 191 ? 13.513 14.840 -26.625 1.00 66.56 191 THR A CA 1
ATOM 1525 C C . THR A 1 191 ? 13.447 13.342 -26.296 1.00 66.56 191 THR A C 1
ATOM 1527 O O . THR A 1 191 ? 13.596 12.530 -27.200 1.00 66.56 191 THR A O 1
ATOM 1530 N N . GLN A 1 192 ? 13.212 12.962 -25.034 1.00 67.12 192 GLN A N 1
ATOM 1531 C CA . GLN A 1 192 ? 13.166 11.549 -24.622 1.00 67.12 192 GLN A CA 1
ATOM 1532 C C . GLN A 1 192 ? 11.792 10.889 -24.807 1.00 67.12 192 GLN A C 1
ATOM 1534 O O . GLN A 1 192 ? 11.726 9.720 -25.176 1.00 67.12 192 GLN A O 1
ATOM 1539 N N . SER A 1 193 ? 10.699 11.633 -24.616 1.00 57.22 193 SER A N 1
ATOM 1540 C CA . SER A 1 193 ? 9.341 11.143 -24.901 1.00 57.22 193 SER A CA 1
ATOM 1541 C C . SER A 1 193 ? 9.049 11.113 -26.405 1.00 57.22 193 SER A C 1
ATOM 1543 O O . SER A 1 193 ? 8.308 10.256 -26.870 1.00 57.22 193 SER A O 1
ATOM 1545 N N . TYR A 1 194 ? 9.647 12.028 -27.177 1.00 54.25 194 TYR A N 1
ATOM 1546 C CA . TYR A 1 194 ? 9.431 12.128 -28.623 1.00 54.25 194 TYR A CA 1
ATOM 1547 C C . TYR A 1 194 ? 10.160 11.041 -29.425 1.00 54.25 194 TYR A C 1
ATOM 1549 O O . TYR A 1 194 ? 9.653 10.578 -30.441 1.00 54.25 194 TYR A O 1
ATOM 1557 N N . LEU A 1 195 ? 11.342 10.618 -28.970 1.00 58.66 195 LEU A N 1
ATOM 1558 C CA . LEU A 1 195 ? 12.172 9.617 -29.651 1.00 58.66 195 LEU A CA 1
ATOM 1559 C C . LEU A 1 195 ? 11.946 8.179 -29.125 1.00 58.66 195 LEU A C 1
ATOM 1561 O O . LEU A 1 195 ? 12.800 7.321 -29.317 1.00 58.66 195 LEU A O 1
ATOM 1565 N N . GLU A 1 196 ? 10.819 7.924 -28.445 1.00 59.03 196 GLU A N 1
ATOM 1566 C CA . GLU A 1 196 ? 10.402 6.604 -27.921 1.00 59.03 196 GLU A CA 1
ATOM 1567 C C . GLU A 1 196 ? 11.393 5.930 -26.946 1.00 59.03 196 GLU A C 1
ATOM 1569 O O . GLU A 1 196 ? 11.309 4.733 -26.674 1.00 59.03 196 GLU A O 1
ATOM 1574 N N . TYR A 1 197 ? 12.300 6.703 -26.340 1.00 58.22 197 TYR A N 1
ATOM 1575 C CA . TYR A 1 197 ? 13.210 6.216 -25.295 1.00 58.22 197 TYR A CA 1
ATOM 1576 C C . TYR A 1 197 ? 12.478 5.862 -23.986 1.00 58.22 197 TYR A C 1
ATOM 1578 O O . TYR A 1 197 ? 13.036 5.182 -23.120 1.00 58.22 197 TYR A O 1
ATOM 1586 N N . LEU A 1 198 ? 11.226 6.311 -23.836 1.00 55.59 198 LEU A N 1
ATOM 1587 C CA . LEU A 1 198 ? 10.343 6.029 -22.707 1.00 55.59 198 LEU A CA 1
ATOM 1588 C C . LEU A 1 198 ? 9.021 5.419 -23.213 1.00 55.59 198 LEU A C 1
ATOM 1590 O O . LEU A 1 198 ? 8.455 5.925 -24.180 1.00 55.59 198 LEU A O 1
ATOM 1594 N N . PRO A 1 199 ? 8.509 4.351 -22.573 1.00 48.78 199 PRO A N 1
ATOM 1595 C CA . PRO A 1 199 ? 7.310 3.640 -23.029 1.00 48.78 199 PRO A CA 1
ATOM 1596 C C . PRO A 1 199 ? 5.984 4.369 -22.742 1.00 48.78 199 PRO A C 1
ATOM 1598 O O . PRO A 1 199 ? 4.947 3.944 -23.246 1.00 48.78 199 PRO A O 1
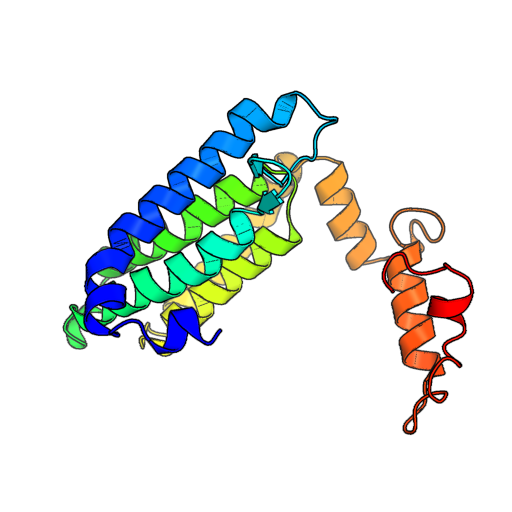ATOM 1601 N N . GLU A 1 200 ? 5.985 5.423 -21.923 1.00 47.12 200 GLU A N 1
ATOM 1602 C CA . GLU A 1 200 ? 4.775 6.162 -21.543 1.00 47.12 200 GLU A CA 1
ATOM 1603 C C . GLU A 1 200 ? 4.637 7.455 -22.367 1.00 47.12 200 GLU A C 1
ATOM 1605 O O . GLU A 1 200 ? 5.581 8.247 -22.452 1.00 47.12 200 GLU A O 1
ATOM 1610 N N . LYS A 1 201 ? 3.457 7.646 -22.977 1.00 47.88 201 LYS A N 1
ATOM 1611 C CA . LYS A 1 201 ? 3.003 8.912 -23.577 1.00 47.88 201 LYS A CA 1
ATOM 1612 C C . LYS A 1 201 ? 2.188 9.712 -22.573 1.00 47.88 201 LYS A C 1
ATOM 1614 O O . LYS A 1 201 ? 1.371 9.078 -21.868 1.00 47.88 201 LYS A O 1
#